Protein 4LJS (pdb70)

Sequence (305 aa):
VEDHQSTPVHIKLQPPVTIESFVRRGEPFESTYTAVPERVVAWQNSIETIIALGEGDRIVAGGIPDRKYVRPEYREAYDKIPYKDLKYANLESVLKPDLLVGWKSTFTNKLQTPTFWQARLANVYIAESSLGAQSALTDEYKYIRDLGRIFNRNEAERLIQEQQSVAYTVAQTAHEKPPKALFIEVQGKHFRLYGHKTLAGNIGASLHADVIDTETPSISEDVVEQNPDVIFLIVSDGEYSQADVINYVLTQSGLQGVNALRNKRVHFLPLLAVYSPGIRLLDSIDIVSHGLYPNLYPEGVPDLI

Solvent-accessible surface area: 15118 Å² total

Secondary structure (DSSP, 8-state):
---TT--PPP-EEEEEEEEEEEEETTEEEEEEEEE--SSEE--HHHHHHHHHTT-GGGEEE---S-GGGS-GGGHHHHHH-SB--GGG-SHHHH---SEEEE-GGGSS-----HHHHHTTT-EEEE-GGGS-TTSPP---HHHHHHHHHHTT---HHHHHH--HHHHHHHHHTTTSPPPEEEEEEEETTEEEE--TTSHHHHHHHHTT-EE---SSSB---HHHHH--SEEEEEE-SGGGGGTTT--TTTS-SGGGGSHHHHTT-EEEEEGGGTSS-GGGHHHHHHHHHHHH-TTT-TT-PPP--

Nearest PDB structures (foldseek):
  4ljs-assembly1_A  TM=1.003E+00  e=1.252E-60  Veillonella parvula DSM 2008
  4n01-assembly2_B  TM=7.905E-01  e=2.303E-16  Veillonella parvula DSM 2008
  4m7o-assembly1_A  TM=7.628E-01  e=6.358E-14  Staphylococcus epidermidis ATCC 12228
  5joq-assembly1_A  TM=7.176E-01  e=3.672E-12  Listeria monocytogenes EGD-e
  6mfl-assembly2_B  TM=7.367E-01  e=7.472E-11  Acinetobacter baumannii

CATH classification: 3.40.50.1980 (+1 more: 3.40.50.1980)

B-factor: mean 49.77, std 18.28, range [21.22, 207.71]

Structure (mmCIF, N/CA/C/O backbone):
data_4LJS
#
_entry.id   4LJS
#
_cell.length_a   82.994
_cell.length_b   82.994
_cell.length_c   110.419
_cell.angle_alpha   90.00
_cell.angle_beta   90.00
_cell.angle_gamma   120.00
#
_symmetry.space_group_name_H-M   'P 62'
#
loop_
_entity.id
_entity.type
_entity.pdbx_description
1 polymer 'Periplasmic binding protein'
2 non-polymer GLYCEROL
3 non-polymer 'PHOSPHATE ION'
4 water water
#
loop_
_atom_site.group_PDB
_atom_site.id
_atom_site.type_symbol
_atom_site.label_atom_id
_atom_site.label_alt_id
_atom_site.label_comp_id
_atom_site.label_asym_id
_atom_site.label_entity_id
_atom_site.label_seq_id
_atom_site.pdbx_PDB_ins_code
_atom_site.Cartn_x
_atom_site.Cartn_y
_atom_site.Cartn_z
_atom_site.occupancy
_atom_site.B_iso_or_equiv
_atom_site.auth_seq_id
_atom_site.auth_comp_id
_atom_site.auth_asym_id
_atom_site.auth_atom_id
_atom_site.pdbx_PDB_model_num
ATOM 1 N N . VAL A 1 8 ? 28.981 24.909 40.233 1.00 59.37 24 VAL A N 1
ATOM 2 C CA . VAL A 1 8 ? 28.600 24.529 38.870 1.00 60.78 24 VAL A CA 1
ATOM 3 C C . VAL A 1 8 ? 29.678 23.701 38.151 1.00 64.13 24 VAL A C 1
ATOM 4 O O . VAL A 1 8 ? 29.395 22.611 37.644 1.00 62.55 24 VAL A O 1
ATOM 8 N N . GLU A 1 9 ? 30.906 24.219 38.093 1.00 65.46 25 GLU A N 1
ATOM 9 C CA . GLU A 1 9 ? 32.016 23.476 37.489 1.00 59.82 25 GLU A CA 1
ATOM 10 C C . GLU A 1 9 ? 32.654 22.574 38.524 1.00 62.51 25 GLU A C 1
ATOM 11 O O . GLU A 1 9 ? 32.548 22.826 39.721 1.00 57.23 25 GLU A O 1
ATOM 17 N N . ASP A 1 10 ? 33.339 21.537 38.054 1.00 67.76 26 ASP A N 1
ATOM 18 C CA . ASP A 1 10 ? 34.246 20.779 38.904 1.00 69.24 26 ASP A CA 1
ATOM 19 C C . ASP A 1 10 ? 35.628 21.427 38.823 1.00 67.55 26 ASP A C 1
ATOM 20 O O . ASP A 1 10 ? 36.347 21.257 37.832 1.00 66.04 26 ASP A O 1
ATOM 25 N N . HIS A 1 11 ? 35.985 22.176 39.864 1.00 60.38 27 HIS A N 1
ATOM 26 C CA . HIS A 1 11 ? 37.230 22.945 39.885 1.00 65.71 27 HIS A CA 1
ATOM 27 C C . HIS A 1 11 ? 38.446 22.112 40.295 1.00 67.02 27 HIS A C 1
ATOM 28 O O . HIS A 1 11 ? 39.575 22.607 40.296 1.00 63.82 27 HIS A O 1
ATOM 35 N N . GLN A 1 12 ? 38.219 20.848 40.634 1.00 67.90 28 GLN A N 1
ATOM 36 C CA . GLN A 1 12 ? 39.305 19.985 41.092 1.00 70.41 28 GLN A CA 1
ATOM 37 C C . GLN A 1 12 ? 39.901 19.136 39.963 1.00 71.08 28 GLN A C 1
ATOM 38 O O . GLN A 1 12 ? 40.807 18.338 40.192 1.00 82.96 28 GLN A O 1
ATOM 44 N N . SER A 1 13 ? 39.391 19.320 38.749 1.00 69.73 29 SER A N 1
ATOM 45 C CA . SER A 1 13 ? 39.956 18.668 37.568 1.00 72.18 29 SER A CA 1
ATOM 46 C C . SER A 1 13 ? 40.058 19.636 36.383 1.00 64.40 29 SER A C 1
ATOM 47 O O . SER A 1 13 ? 39.063 20.222 35.952 1.00 58.30 29 SER A O 1
ATOM 50 N N . THR A 1 14 ? 41.273 19.786 35.863 1.00 64.08 30 THR A N 1
ATOM 51 C CA . THR A 1 14 ? 41.583 20.768 34.830 1.00 64.68 30 THR A CA 1
ATOM 52 C C . THR A 1 14 ? 42.291 20.076 33.671 1.00 64.43 30 THR A C 1
ATOM 53 O O . THR A 1 14 ? 43.151 19.226 33.901 1.00 67.76 30 THR A O 1
ATOM 57 N N . PRO A 1 15 ? 41.925 20.427 32.422 1.00 63.03 31 PRO A N 1
ATOM 58 C CA . PRO A 1 15 ? 42.540 19.825 31.229 1.00 58.53 31 PRO A CA 1
ATOM 59 C C . PRO A 1 15 ? 44.064 19.917 31.216 1.00 61.74 31 PRO A C 1
ATOM 60 O O . PRO A 1 15 ? 44.632 20.926 31.638 1.00 65.95 31 PRO A O 1
ATOM 64 N N . VAL A 1 16 ? 44.708 18.855 30.741 1.00 61.56 32 VAL A N 1
ATOM 65 C CA . VAL A 1 16 ? 46.154 18.828 30.562 1.00 55.07 32 VAL A CA 1
ATOM 66 C C . VAL A 1 16 ? 46.584 19.904 29.566 1.00 55.57 32 VAL A C 1
ATOM 67 O O . VAL A 1 16 ? 45.907 20.141 28.560 1.00 53.90 32 VAL A O 1
ATOM 71 N N . HIS A 1 17 ? 47.692 20.576 29.859 1.00 55.88 33 HIS A N 1
ATOM 72 C CA . HIS A 1 17 ? 48.238 21.566 28.939 1.00 54.79 33 HIS A CA 1
ATOM 73 C C . HIS A 1 17 ? 48.869 20.861 27.737 1.00 57.60 33 HIS A C 1
ATOM 74 O O . HIS A 1 17 ? 49.766 20.036 27.891 1.00 55.53 33 HIS A O 1
ATOM 81 N N . ILE A 1 18 ? 48.387 21.172 26.540 1.00 56.14 34 ILE A N 1
ATOM 82 C CA . ILE A 1 18 ? 48.960 20.596 25.330 1.00 54.19 34 ILE A CA 1
ATOM 83 C C . ILE A 1 18 ? 49.401 21.704 24.387 1.00 53.68 34 ILE A C 1
ATOM 84 O O . ILE A 1 18 ? 48.581 22.475 23.883 1.00 52.40 34 ILE A O 1
ATOM 89 N N . LYS A 1 19 ? 50.707 21.770 24.163 1.00 57.18 35 LYS A N 1
ATOM 90 C CA . LYS A 1 19 ? 51.320 22.807 23.348 1.00 57.81 35 LYS A CA 1
ATOM 91 C C . LYS A 1 19 ? 51.235 22.441 21.869 1.00 59.99 35 LYS A C 1
ATOM 92 O O . LYS A 1 19 ? 51.486 21.298 21.488 1.00 65.38 35 LYS A O 1
ATOM 96 N N . LEU A 1 20 ? 50.873 23.411 21.039 1.00 56.12 36 LEU A N 1
ATOM 97 C CA . LEU A 1 20 ? 50.836 23.202 19.599 1.00 57.15 36 LEU A CA 1
ATOM 98 C C . LEU A 1 20 ? 52.126 23.713 18.967 1.00 64.81 36 LEU A C 1
ATOM 99 O O . LEU A 1 20 ? 52.300 24.916 18.766 1.00 66.60 36 LEU A O 1
ATOM 104 N N . GLN A 1 21 ? 53.037 22.794 18.671 1.00 70.38 37 GLN A N 1
ATOM 105 C CA . GLN A 1 21 ? 54.277 23.140 17.985 1.00 79.60 37 GLN A CA 1
ATOM 106 C C . GLN A 1 21 ? 54.381 22.332 16.700 1.00 80.68 37 GLN A C 1
ATOM 107 O O . GLN A 1 21 ? 54.472 21.102 16.745 1.00 81.90 37 GLN A O 1
ATOM 113 N N . PRO A 1 22 ? 54.368 23.015 15.544 1.00 78.00 38 PRO A N 1
ATOM 114 C CA . PRO A 1 22 ? 54.336 24.473 15.370 1.00 73.39 38 PRO A CA 1
ATOM 115 C C . PRO A 1 22 ? 52.941 25.054 15.613 1.00 68.32 38 PRO A C 1
ATOM 116 O O . PRO A 1 22 ? 51.965 24.296 15.630 1.00 60.44 38 PRO A O 1
ATOM 120 N N . PRO A 1 23 ? 52.849 26.383 15.803 1.00 64.08 39 PRO A N 1
ATOM 121 C CA . PRO A 1 23 ? 51.552 27.028 16.030 1.00 61.39 39 PRO A CA 1
ATOM 122 C C . PRO A 1 23 ? 50.567 26.751 14.897 1.00 62.11 39 PRO A C 1
ATOM 123 O O . PRO A 1 23 ? 50.965 26.586 13.743 1.00 66.79 39 PRO A O 1
ATOM 127 N N . VAL A 1 24 ? 49.287 26.694 15.240 1.00 53.30 40 VAL A N 1
ATOM 128 C CA . VAL A 1 24 ? 48.238 26.449 14.264 1.00 52.10 40 VAL A CA 1
ATOM 129 C C . VAL A 1 24 ? 47.562 27.752 13.863 1.00 50.46 40 VAL A C 1
ATOM 130 O O . VAL A 1 24 ? 47.045 28.485 14.704 1.00 52.45 40 VAL A O 1
ATOM 134 N N . THR A 1 25 ? 47.582 28.037 12.569 1.00 47.85 41 THR A N 1
ATOM 135 C CA . THR A 1 25 ? 46.918 29.212 12.031 1.00 49.42 41 THR A CA 1
ATOM 136 C C . THR A 1 25 ? 45.624 28.795 11.333 1.00 43.69 41 THR A C 1
ATOM 137 O O . THR A 1 25 ? 45.630 27.945 10.451 1.00 47.62 41 THR A O 1
ATOM 141 N N . ILE A 1 26 ? 44.515 29.388 11.750 1.00 43.33 42 ILE A N 1
ATOM 142 C CA . ILE A 1 26 ? 43.207 29.034 11.222 1.00 41.36 42 ILE A CA 1
ATOM 143 C C . ILE A 1 26 ? 42.553 30.244 10.566 1.00 44.65 42 ILE A C 1
ATOM 144 O O . ILE A 1 26 ? 42.623 31.357 11.093 1.00 48.78 42 ILE A O 1
ATOM 149 N N . GLU A 1 27 ? 41.927 30.024 9.413 1.00 40.34 43 GLU A N 1
ATOM 150 C CA . GLU A 1 27 ? 41.108 31.048 8.780 1.00 45.72 43 GLU A CA 1
ATOM 151 C C . GLU A 1 27 ? 39.610 30.820 9.018 1.00 47.72 43 GLU A C 1
ATOM 152 O O . GLU A 1 27 ? 39.079 29.734 8.772 1.00 51.46 43 GLU A O 1
ATOM 158 N N . SER A 1 28 ? 38.935 31.862 9.490 1.00 42.70 44 SER A N 1
ATOM 159 C CA . SER A 1 28 ? 37.490 31.836 9.676 1.00 35.61 44 SER A CA 1
ATOM 160 C C . SER A 1 28 ? 36.937 33.125 9.079 1.00 38.59 44 SER A C 1
ATOM 161 O O . SER A 1 28 ? 37.691 33.905 8.489 1.00 44.27 44 SER A O 1
ATOM 164 N N . PHE A 1 29 ? 35.633 33.349 9.211 1.00 35.29 45 PHE A N 1
ATOM 165 C CA . PHE A 1 29 ? 34.996 34.518 8.598 1.00 40.53 45 PHE A CA 1
ATOM 166 C C . PHE A 1 29 ? 33.980 35.151 9.540 1.00 44.51 45 PHE A C 1
ATOM 167 O O . PHE A 1 29 ? 33.242 34.451 10.226 1.00 38.54 45 PHE A O 1
ATOM 175 N N . VAL A 1 30 ? 33.924 36.476 9.557 1.00 46.20 46 VAL A N 1
ATOM 176 C CA . VAL A 1 30 ? 32.881 37.157 10.303 1.00 43.82 46 VAL A CA 1
ATOM 177 C C . VAL A 1 30 ? 31.675 37.362 9.392 1.00 44.40 46 VAL A C 1
ATOM 178 O O . VAL A 1 30 ? 30.533 37.381 9.843 1.00 41.09 46 VAL A O 1
ATOM 182 N N . ARG A 1 31 ? 31.945 37.497 8.099 1.00 47.16 47 ARG A N 1
ATOM 183 C CA . ARG A 1 31 ? 30.905 37.554 7.083 1.00 54.38 47 ARG A CA 1
ATOM 184 C C . ARG A 1 31 ? 31.402 36.870 5.818 1.00 55.96 47 ARG A C 1
ATOM 185 O O . ARG A 1 31 ? 32.595 36.595 5.673 1.00 44.11 47 ARG A O 1
ATOM 193 N N . ARG A 1 32 ? 30.482 36.594 4.905 1.00 50.26 48 ARG A N 1
ATOM 194 C CA . ARG A 1 32 ? 30.843 36.030 3.617 1.00 55.64 48 ARG A CA 1
ATOM 195 C C . ARG A 1 32 ? 31.848 36.960 2.945 1.00 53.74 48 ARG A C 1
ATOM 196 O O . ARG A 1 32 ? 31.574 38.143 2.742 1.00 56.85 48 ARG A O 1
ATOM 204 N N . GLY A 1 33 ? 33.030 36.431 2.649 1.00 51.47 49 GLY A N 1
ATOM 205 C CA . GLY A 1 33 ? 34.067 37.199 1.985 1.00 58.15 49 GLY A CA 1
ATOM 206 C C . GLY A 1 33 ? 34.884 38.079 2.913 1.00 62.84 49 GLY A C 1
ATOM 207 O O . GLY A 1 33 ? 35.700 38.878 2.453 1.00 64.49 49 GLY A O 1
ATOM 208 N N . GLU A 1 34 ? 34.668 37.938 4.218 1.00 61.34 50 GLU A N 1
ATOM 209 C CA . GLU A 1 34 ? 35.420 38.718 5.202 1.00 58.76 50 GLU A CA 1
ATOM 210 C C . GLU A 1 34 ? 36.163 37.821 6.195 1.00 55.21 50 GLU A C 1
ATOM 211 O O . GLU A 1 34 ? 35.647 37.508 7.268 1.00 55.67 50 GLU A O 1
ATOM 217 N N . PRO A 1 35 ? 37.388 37.403 5.831 1.00 53.40 51 PRO A N 1
ATOM 218 C CA . PRO A 1 35 ? 38.148 36.456 6.650 1.00 48.52 51 PRO A CA 1
ATOM 219 C C . PRO A 1 35 ? 38.926 37.126 7.774 1.00 51.30 51 PRO A C 1
ATOM 220 O O . PRO A 1 35 ? 39.294 38.298 7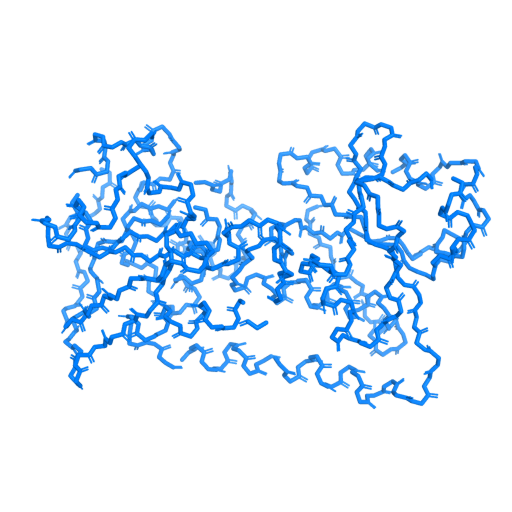.688 1.00 58.92 51 PRO A O 1
ATOM 224 N N . PHE A 1 36 ? 39.173 36.369 8.833 1.00 43.32 52 PHE A N 1
ATOM 225 C CA . PHE A 1 36 ? 40.112 36.798 9.854 1.00 49.62 52 PHE A CA 1
ATOM 226 C C . PHE A 1 36 ? 40.955 35.598 10.224 1.00 54.12 52 PHE A C 1
ATOM 227 O O . PHE A 1 36 ? 40.533 34.454 10.055 1.00 55.50 52 PHE A O 1
ATOM 235 N N . GLU A 1 37 ? 42.158 35.863 10.707 1.00 57.02 53 GLU A N 1
ATOM 236 C CA . GLU A 1 37 ? 43.101 34.805 10.987 1.00 52.84 53 GLU A CA 1
ATOM 237 C C . GLU A 1 37 ? 43.332 34.726 12.482 1.00 52.79 53 GLU A C 1
ATOM 238 O O . GLU A 1 37 ? 43.390 35.749 13.160 1.00 55.23 53 GLU A O 1
ATOM 244 N N . SER A 1 38 ? 43.457 33.503 12.985 1.00 52.61 54 SER A N 1
ATOM 245 C CA . SER A 1 38 ? 43.716 33.260 14.394 1.00 50.36 54 SER A CA 1
ATOM 246 C C . SER A 1 38 ? 44.849 32.263 14.540 1.00 52.26 54 SER A C 1
ATOM 247 O O . SER A 1 38 ? 44.920 31.279 13.800 1.00 56.33 54 SER A O 1
ATOM 250 N N . THR A 1 39 ? 45.736 32.523 15.493 1.00 52.72 55 THR A N 1
ATOM 251 C CA . THR A 1 39 ? 46.858 31.631 15.747 1.00 54.39 55 THR A CA 1
ATOM 252 C C . THR A 1 39 ? 46.745 30.986 17.122 1.00 49.23 55 THR A C 1
ATOM 253 O O . THR A 1 39 ? 46.526 31.663 18.123 1.00 50.19 55 THR A O 1
ATOM 257 N N . TYR A 1 40 ? 46.888 29.667 17.152 1.00 48.24 56 TYR A N 1
ATOM 258 C CA . TYR A 1 40 ? 46.777 28.898 18.382 1.00 44.39 56 TYR A CA 1
ATOM 259 C C . TYR A 1 40 ? 48.127 28.293 18.754 1.00 51.38 56 TYR A C 1
ATOM 260 O O . TYR A 1 40 ? 48.692 27.521 17.980 1.00 55.51 56 TYR A O 1
ATOM 269 N N . THR A 1 41 ? 48.645 28.643 19.931 1.00 51.91 57 THR A N 1
ATOM 270 C CA . THR A 1 41 ? 49.918 28.091 20.396 1.00 58.07 57 THR A CA 1
ATOM 271 C C . THR A 1 41 ? 49.727 26.936 21.385 1.00 58.59 57 THR A C 1
ATOM 272 O O . THR A 1 41 ? 50.689 26.278 21.780 1.00 58.50 57 THR A O 1
ATOM 276 N N . ALA A 1 42 ? 48.481 26.700 21.782 1.00 57.20 58 ALA A N 1
ATOM 277 C CA . ALA A 1 42 ? 48.157 25.614 22.697 1.00 50.69 58 ALA A CA 1
ATOM 278 C C . ALA A 1 42 ? 46.698 25.215 22.515 1.00 45.08 58 ALA A C 1
ATOM 279 O O . ALA A 1 42 ? 45.873 26.020 22.078 1.00 48.32 58 ALA A O 1
ATOM 281 N N . VAL A 1 43 ? 46.381 23.967 22.839 1.00 45.48 59 VAL A N 1
ATOM 282 C CA . VAL A 1 43 ? 45.002 23.492 22.790 1.00 38.66 59 VAL A CA 1
ATOM 283 C C . VAL A 1 43 ? 44.184 24.279 23.815 1.00 38.81 59 VAL A C 1
ATOM 284 O O . VAL A 1 43 ? 44.580 24.382 24.969 1.00 36.51 59 VAL A O 1
ATOM 288 N N . PRO A 1 44 ? 43.057 24.861 23.387 1.00 40.58 60 PRO A N 1
ATOM 289 C CA . PRO A 1 44 ? 42.196 25.623 24.303 1.00 41.81 60 PRO A CA 1
ATOM 290 C C . PRO A 1 44 ? 41.834 24.796 25.532 1.00 42.61 60 PRO A C 1
ATOM 291 O O . PRO A 1 44 ? 41.665 23.581 25.424 1.00 40.99 60 PRO A O 1
ATOM 295 N N . GLU A 1 45 ? 41.726 25.439 26.688 1.00 38.05 61 GLU A N 1
ATOM 296 C CA . GLU A 1 45 ? 41.394 24.717 27.908 1.00 41.69 61 GLU A CA 1
ATOM 297 C C . GLU A 1 45 ? 39.976 24.994 28.383 1.00 40.54 61 GLU A C 1
ATOM 298 O O . GLU A 1 45 ? 39.404 24.211 29.134 1.00 46.80 61 GLU A O 1
ATOM 304 N N . ARG A 1 46 ? 39.412 26.108 27.936 1.00 36.08 62 ARG A N 1
ATOM 305 C CA . ARG A 1 46 ? 38.115 26.561 28.420 1.00 31.50 62 ARG A CA 1
ATOM 306 C C . ARG A 1 46 ? 37.276 27.066 27.255 1.00 34.32 62 ARG A C 1
ATOM 307 O O . ARG A 1 46 ? 37.375 28.228 26.857 1.00 35.66 62 ARG A O 1
ATOM 315 N N . VAL A 1 47 ? 36.447 26.186 26.715 1.00 31.15 63 VAL A N 1
ATOM 316 C CA . VAL A 1 47 ? 35.712 26.484 25.495 1.00 35.40 63 VAL A CA 1
ATOM 317 C C . VAL A 1 47 ? 34.255 26.828 25.794 1.00 36.99 63 VAL A C 1
ATOM 318 O O . VAL A 1 47 ? 33.589 26.149 26.577 1.00 33.08 63 VAL A O 1
ATOM 322 N N . VAL A 1 48 ? 33.783 27.914 25.196 1.00 31.84 64 VAL A N 1
ATOM 323 C CA . VAL A 1 48 ? 32.364 28.222 25.171 1.00 27.50 64 VAL A CA 1
ATOM 324 C C . VAL A 1 48 ? 31.875 27.848 23.777 1.00 33.98 64 VAL A C 1
ATOM 325 O O . VAL A 1 48 ? 32.384 28.345 22.764 1.00 35.71 64 VAL A O 1
ATOM 329 N N . ALA A 1 49 ? 30.925 26.923 23.729 1.00 34.04 65 ALA A N 1
ATOM 330 C CA . ALA A 1 49 ? 30.477 26.355 22.463 1.00 29.64 65 ALA A CA 1
ATOM 331 C C . ALA A 1 49 ? 28.986 26.612 22.274 1.00 35.19 65 ALA A C 1
ATOM 332 O O . ALA A 1 49 ? 28.156 26.178 23.085 1.00 30.45 65 ALA A O 1
ATOM 342 N N . TRP A 1 51 ? 25.544 26.198 20.080 1.00 37.74 67 TRP A N 1
ATOM 343 C CA . TRP A 1 51 ? 24.789 25.380 19.125 1.00 37.25 67 TRP A CA 1
ATOM 344 C C . TRP A 1 51 ? 25.374 23.989 18.890 1.00 36.07 67 TRP A C 1
ATOM 345 O O . TRP A 1 51 ? 26.567 23.754 19.113 1.00 32.97 67 TRP A O 1
ATOM 356 N N . GLN A 1 52 ? 24.499 23.086 18.444 1.00 30.43 68 GLN A N 1
ATOM 357 C CA . GLN A 1 52 ? 24.776 21.652 18.338 1.00 32.38 68 GLN A CA 1
ATOM 358 C C . GLN A 1 52 ? 26.082 21.268 17.635 1.00 32.69 68 GLN A C 1
ATOM 359 O O . GLN A 1 52 ? 26.846 20.454 18.160 1.00 33.41 68 GLN A O 1
ATOM 365 N N . ASN A 1 53 ? 26.333 21.829 16.454 1.00 26.46 69 ASN A N 1
ATOM 366 C CA . ASN A 1 53 ? 27.572 21.519 15.727 1.00 27.91 69 ASN A CA 1
ATOM 367 C C . ASN A 1 53 ? 28.830 21.831 16.522 1.00 29.77 69 ASN A C 1
ATOM 368 O O . ASN A 1 53 ? 29.777 21.054 16.497 1.00 31.73 69 ASN A O 1
ATOM 373 N N . SER A 1 54 ? 28.836 22.956 17.236 1.00 26.95 70 SER A N 1
ATOM 374 C CA . SER A 1 54 ? 29.989 23.321 18.056 1.00 31.14 70 SER A CA 1
ATOM 375 C C . SER A 1 54 ? 30.199 22.280 19.154 1.00 37.40 70 SER A C 1
ATOM 376 O O . SER A 1 54 ? 31.305 21.780 19.351 1.00 36.30 70 SER A O 1
ATOM 379 N N . ILE A 1 55 ? 29.112 21.940 19.840 1.00 29.52 71 ILE A N 1
ATOM 380 C CA . ILE A 1 55 ? 29.165 21.056 21.000 1.00 28.86 71 ILE A CA 1
ATOM 381 C C . ILE A 1 55 ? 29.533 19.629 20.637 1.00 32.87 71 ILE A C 1
ATOM 382 O O . ILE A 1 55 ? 30.521 19.094 21.148 1.00 32.06 71 ILE A O 1
ATOM 387 N N . GLU A 1 56 ? 28.750 19.017 19.748 1.00 27.96 72 GLU A N 1
ATOM 388 C CA . GLU A 1 56 ? 28.957 17.615 19.393 1.00 28.07 72 GLU A CA 1
ATOM 389 C C . GLU A 1 56 ? 30.237 17.340 18.603 1.00 33.86 72 GLU A C 1
ATOM 390 O O . GLU A 1 56 ? 30.805 16.250 18.713 1.00 33.09 72 GLU A O 1
ATOM 396 N N . THR A 1 57 ? 30.686 18.302 17.796 1.00 28.05 73 THR A N 1
ATOM 397 C CA . THR A 1 57 ? 31.916 18.100 17.024 1.00 27.55 73 THR A CA 1
ATOM 398 C C . THR A 1 57 ? 33.130 18.026 17.951 1.00 32.97 73 THR A C 1
ATOM 399 O O . THR A 1 57 ? 33.989 17.159 17.795 1.00 36.30 73 THR A O 1
ATOM 403 N N . ILE A 1 58 ? 33.192 18.928 18.927 1.00 30.91 74 ILE A N 1
ATOM 404 C CA . ILE A 1 58 ? 34.287 18.911 19.876 1.00 30.14 74 ILE A CA 1
ATOM 405 C C . ILE A 1 58 ? 34.233 17.637 20.720 1.00 36.08 74 ILE A C 1
ATOM 406 O O . ILE A 1 58 ? 35.262 17.018 20.996 1.00 37.49 74 ILE A O 1
ATOM 411 N N . ILE A 1 59 ? 33.027 17.223 21.095 1.00 34.42 75 ILE A N 1
ATOM 412 C CA . ILE A 1 59 ? 32.870 15.954 21.789 1.00 34.20 75 ILE A CA 1
ATOM 413 C C . ILE A 1 59 ? 33.356 14.782 20.928 1.00 35.05 75 ILE A C 1
ATOM 414 O O . ILE A 1 59 ? 34.079 13.903 21.411 1.00 34.16 75 ILE A O 1
ATOM 419 N N . ALA A 1 60 ? 32.991 14.791 19.648 1.00 31.71 76 ALA A N 1
ATOM 420 C CA . ALA A 1 60 ? 33.356 13.704 18.739 1.00 37.27 76 ALA A CA 1
ATOM 421 C C . ALA A 1 60 ? 34.866 13.597 18.550 1.00 36.72 76 ALA A C 1
ATOM 422 O O . ALA A 1 60 ? 35.380 12.533 18.226 1.00 39.88 76 ALA A O 1
ATOM 424 N N . LEU A 1 61 ? 35.565 14.710 18.735 1.00 36.87 77 LEU A N 1
ATOM 425 C CA . LEU A 1 61 ? 37.018 14.737 18.575 1.00 42.07 77 LEU A CA 1
ATOM 426 C C . LEU A 1 61 ? 37.726 14.256 19.843 1.00 43.79 77 LEU A C 1
ATOM 427 O O . LEU A 1 61 ? 38.934 14.054 19.844 1.00 46.30 77 LEU A O 1
ATOM 432 N N . GLY A 1 62 ? 36.963 14.093 20.922 1.00 37.65 78 GLY A N 1
ATOM 433 C CA . GLY A 1 62 ? 37.487 13.541 22.159 1.00 44.39 78 GLY A CA 1
ATOM 434 C C . GLY A 1 62 ? 37.782 14.586 23.216 1.00 45.63 78 GLY A C 1
ATOM 435 O O . GLY A 1 62 ? 38.350 14.276 24.257 1.00 42.26 78 GLY A O 1
ATOM 436 N N . GLU A 1 63 ? 37.387 15.827 22.960 1.00 40.45 79 GLU A N 1
ATOM 437 C CA . GLU A 1 63 ? 37.785 16.919 23.834 1.00 37.76 79 GLU A CA 1
ATOM 438 C C . GLU A 1 63 ? 36.628 17.574 24.584 1.00 35.11 79 GLU A C 1
ATOM 439 O O . GLU A 1 63 ? 36.688 18.755 24.927 1.00 37.52 79 GLU A O 1
ATOM 445 N N . GLY A 1 64 ? 35.592 16.785 24.856 1.00 43.00 80 GLY A N 1
ATOM 446 C CA . GLY A 1 64 ? 34.429 17.240 25.601 1.00 34.40 80 GLY A CA 1
ATOM 447 C C . GLY A 1 64 ? 34.756 17.848 26.954 1.00 36.45 80 GLY A C 1
ATOM 448 O O . GLY A 1 64 ? 34.084 18.775 27.397 1.00 37.05 80 GLY A O 1
ATOM 449 N N . ASP A 1 65 ? 35.790 17.330 27.609 1.00 35.86 81 ASP A N 1
ATOM 450 C CA . ASP A 1 65 ? 36.193 17.836 28.920 1.00 42.46 81 ASP A CA 1
ATOM 451 C C . ASP A 1 65 ? 36.624 19.291 28.881 1.00 40.01 81 ASP A C 1
ATOM 4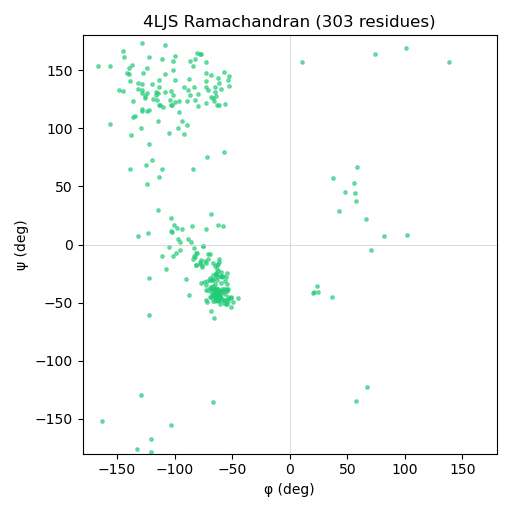52 O O . ASP A 1 65 ? 36.605 19.961 29.901 1.00 40.66 81 ASP A O 1
ATOM 457 N N . ARG A 1 66 ? 37.024 19.777 27.709 1.00 35.19 82 ARG A N 1
ATOM 458 C CA . ARG A 1 66 ? 37.511 21.150 27.599 1.00 38.61 82 ARG A CA 1
ATOM 459 C C . ARG A 1 66 ? 36.374 22.167 27.472 1.00 38.59 82 ARG A C 1
ATOM 460 O O . ARG A 1 66 ? 36.591 23.373 27.589 1.00 31.31 82 ARG A O 1
ATOM 468 N N . ILE A 1 67 ? 35.158 21.672 27.259 1.00 39.11 83 ILE A N 1
ATOM 469 C CA . ILE A 1 67 ? 33.995 22.541 27.139 1.00 34.05 83 ILE A CA 1
ATOM 470 C C . ILE A 1 67 ? 33.480 23.012 28.506 1.00 34.52 83 ILE A C 1
ATOM 471 O O . ILE A 1 67 ? 33.078 22.203 29.346 1.00 40.20 83 ILE A O 1
ATOM 476 N N . VAL A 1 68 ? 33.487 24.323 28.720 1.00 34.00 84 VAL A N 1
ATOM 477 C CA . VAL A 1 68 ? 32.924 24.899 29.934 1.00 35.68 84 VAL A CA 1
ATOM 478 C C . VAL A 1 68 ? 31.435 25.159 29.748 1.00 36.60 84 VAL A C 1
ATOM 479 O O . VAL A 1 68 ? 30.623 24.853 30.626 1.00 36.95 84 VAL A O 1
ATOM 483 N N . ALA A 1 69 ? 31.078 25.709 28.591 1.00 33.83 85 ALA A N 1
ATOM 484 C CA . ALA A 1 69 ? 29.678 25.941 28.268 1.00 34.86 85 ALA A CA 1
ATOM 485 C C . ALA A 1 69 ? 29.326 25.365 26.900 1.00 29.96 85 ALA A C 1
ATOM 486 O O . ALA A 1 69 ? 30.035 25.588 25.911 1.00 34.80 85 ALA A O 1
ATOM 488 N N . GLY A 1 70 ? 28.240 24.601 26.860 1.00 27.56 86 GLY A N 1
ATOM 489 C CA . GLY A 1 70 ? 27.745 24.014 25.626 1.00 26.52 86 GLY A CA 1
ATOM 490 C C . GLY A 1 70 ? 26.266 24.305 25.582 1.00 35.90 86 GLY A C 1
ATOM 491 O O . GLY A 1 70 ? 25.452 23.544 26.117 1.00 32.27 86 GLY A O 1
ATOM 500 N N . GLY A 1 72 ? 22.487 25.570 23.854 1.00 37.96 88 GLY A N 1
ATOM 501 C CA . GLY A 1 72 ? 21.653 25.585 22.664 1.00 34.30 88 GLY A CA 1
ATOM 502 C C . GLY A 1 72 ? 21.039 24.263 22.230 1.00 38.87 88 GLY A C 1
ATOM 503 O O . GLY A 1 72 ? 20.262 24.231 21.279 1.00 43.03 88 GLY A O 1
ATOM 504 N N . ILE A 1 73 ? 21.380 23.170 22.905 1.00 38.71 89 ILE A N 1
ATOM 505 C CA . ILE A 1 73 ? 20.674 21.912 22.676 1.00 32.05 89 ILE A CA 1
ATOM 506 C C . ILE A 1 73 ? 19.570 21.745 23.727 1.00 35.97 89 ILE A C 1
ATOM 507 O O . ILE A 1 73 ? 19.836 21.761 24.924 1.00 40.39 89 ILE A O 1
ATOM 512 N N . PRO A 1 74 ? 18.319 21.580 23.277 1.00 39.35 90 PRO A N 1
ATOM 513 C CA . PRO A 1 74 ? 17.168 21.544 24.184 1.00 41.28 90 PRO A CA 1
ATOM 514 C C . PRO A 1 74 ? 17.170 20.371 25.157 1.00 42.59 90 PRO A C 1
ATOM 515 O O . PRO A 1 74 ? 16.558 20.481 26.211 1.00 46.95 90 PRO A O 1
ATOM 519 N N . ASP A 1 75 ? 17.824 19.272 24.806 1.00 52.21 91 ASP A N 1
ATOM 520 C CA . ASP A 1 75 ? 17.817 18.078 25.647 1.00 47.82 91 ASP A CA 1
ATOM 521 C C . ASP A 1 75 ? 18.896 17.084 25.214 1.00 52.08 91 ASP A C 1
ATOM 522 O O . ASP A 1 75 ? 19.280 17.050 24.051 1.00 38.72 91 ASP A O 1
ATOM 527 N N . ARG A 1 76 ? 19.364 16.267 26.152 1.00 39.04 92 ARG A N 1
ATOM 528 C CA . ARG A 1 76 ? 20.377 15.248 25.865 1.00 35.13 92 ARG A CA 1
ATOM 529 C C . ARG A 1 76 ? 19.949 14.227 24.803 1.00 34.26 92 ARG A C 1
ATOM 530 O O . ARG A 1 76 ? 20.795 13.665 24.109 1.00 44.14 92 ARG A O 1
ATOM 538 N N . LYS A 1 77 ? 18.647 13.990 24.669 1.00 36.48 93 LYS A N 1
ATOM 539 C CA . LYS A 1 77 ? 18.151 13.011 23.697 1.00 40.12 93 LYS A CA 1
ATOM 540 C C . LYS A 1 77 ? 18.441 13.414 22.250 1.00 41.10 93 LYS A C 1
ATOM 541 O O . LYS A 1 77 ? 18.381 12.583 21.352 1.00 40.44 93 LYS A O 1
ATOM 547 N N . TYR A 1 78 ? 18.735 14.690 22.030 1.00 39.63 94 TYR A N 1
ATOM 548 C CA . TYR A 1 78 ? 19.031 15.184 20.691 1.00 38.33 94 TYR A CA 1
ATOM 549 C C . TYR A 1 78 ? 20.488 14.947 20.346 1.00 35.15 94 TYR A C 1
ATOM 550 O O . TYR A 1 78 ? 20.883 15.106 19.206 1.00 28.85 94 TYR A O 1
ATOM 559 N N . VAL A 1 79 ? 21.287 14.596 21.348 1.00 36.71 95 VAL A N 1
ATOM 560 C CA . VAL A 1 79 ? 22.698 14.297 21.147 1.00 37.74 95 VAL A CA 1
ATOM 561 C C . VAL A 1 79 ? 22.832 12.817 20.786 1.00 42.22 95 VAL A C 1
ATOM 562 O O . VAL A 1 79 ? 22.080 11.989 21.310 1.00 41.78 95 VAL A O 1
ATOM 566 N N . ARG A 1 80 ? 23.757 12.487 19.881 1.00 40.46 96 ARG A N 1
ATOM 567 C CA . ARG A 1 80 ? 24.030 11.085 19.533 1.00 46.03 96 ARG A CA 1
ATOM 568 C C . ARG A 1 80 ? 24.306 10.284 20.798 1.00 41.00 96 ARG A C 1
ATOM 569 O O . ARG A 1 80 ? 25.033 10.756 21.672 1.00 37.22 96 ARG A O 1
ATOM 577 N N . PRO A 1 81 ? 23.723 9.076 20.898 1.00 39.11 97 PRO A N 1
ATOM 578 C CA . PRO A 1 81 ? 23.835 8.226 22.094 1.00 35.72 97 PRO A CA 1
ATOM 579 C C . PRO A 1 81 ? 25.265 8.137 22.640 1.00 39.36 97 PRO A C 1
ATOM 580 O O . PRO A 1 81 ? 25.461 8.307 23.843 1.00 46.59 97 PRO A O 1
ATOM 584 N N . GLU A 1 82 ? 26.244 7.919 21.764 1.00 39.93 98 GLU A N 1
ATOM 585 C CA . GLU A 1 82 ? 27.637 7.753 22.178 1.00 45.16 98 GLU A CA 1
ATOM 586 C C . GLU A 1 82 ? 28.295 9.031 22.682 1.00 47.12 98 GLU A C 1
ATOM 587 O O . GLU A 1 82 ? 29.377 8.979 23.259 1.00 51.92 98 GLU A O 1
ATOM 593 N N . TYR A 1 83 ? 27.650 10.173 22.456 1.00 43.20 99 TYR A N 1
ATOM 594 C CA . TYR A 1 83 ? 28.178 11.456 22.913 1.00 44.39 99 TYR A CA 1
ATOM 595 C C . TYR A 1 83 ? 27.423 11.998 24.130 1.00 43.01 99 TYR A C 1
ATOM 596 O O . TYR A 1 83 ? 27.773 13.052 24.665 1.00 41.98 99 TYR A O 1
ATOM 605 N N . ARG A 1 84 ? 26.395 11.280 24.572 1.00 45.60 100 ARG A N 1
ATOM 606 C CA . ARG A 1 84 ? 25.550 11.778 25.660 1.00 43.82 100 ARG A CA 1
ATOM 607 C C . ARG A 1 84 ? 26.250 11.920 26.999 1.00 37.66 100 ARG A C 1
ATOM 608 O O . ARG A 1 84 ? 26.031 12.909 27.705 1.00 43.59 100 ARG A O 1
ATOM 616 N N . GLU A 1 85 ? 27.070 10.934 27.357 1.00 39.99 101 GLU A N 1
ATOM 617 C CA . GLU A 1 85 ? 27.755 10.956 28.653 1.00 43.57 101 GLU A CA 1
ATOM 618 C C . GLU A 1 85 ? 28.643 12.192 28.789 1.00 46.93 101 GLU A C 1
ATOM 619 O O . GLU A 1 85 ? 28.616 12.875 29.809 1.00 45.98 101 GLU A O 1
ATOM 625 N N . ALA A 1 86 ? 29.420 12.475 27.748 1.00 45.86 102 ALA A N 1
ATOM 626 C CA . ALA A 1 86 ? 30.277 13.653 27.728 1.00 42.71 102 ALA A CA 1
ATOM 627 C C . ALA A 1 86 ? 29.430 14.921 27.773 1.00 40.32 102 ALA A C 1
ATOM 628 O O . ALA A 1 86 ? 29.760 15.870 28.482 1.00 42.41 102 ALA A O 1
ATOM 630 N N . TYR A 1 87 ? 28.343 14.929 27.006 1.00 29.60 103 TYR A N 1
ATOM 631 C CA . TYR A 1 87 ? 27.413 16.049 27.021 1.00 32.73 103 TYR A CA 1
ATOM 632 C C . TYR A 1 87 ? 26.938 16.372 28.431 1.00 38.66 103 TYR A C 1
ATOM 633 O O . TYR A 1 87 ? 26.938 17.540 28.837 1.00 34.58 103 TYR A O 1
ATOM 642 N N . ASP A 1 88 ? 26.544 15.333 29.170 1.00 35.00 104 ASP A N 1
ATOM 643 C CA . ASP A 1 88 ? 26.026 15.498 30.528 1.00 38.39 104 ASP A CA 1
ATOM 644 C C . ASP A 1 88 ? 27.019 16.183 31.466 1.00 40.33 104 ASP A C 1
ATOM 645 O O . ASP A 1 88 ? 26.615 16.841 32.420 1.00 40.77 104 ASP A O 1
ATOM 650 N N . LYS A 1 89 ? 28.313 16.029 31.205 1.00 41.39 105 LYS A N 1
ATOM 651 C CA . LYS A 1 89 ? 29.326 16.599 32.096 1.00 42.44 105 LYS A CA 1
ATOM 652 C C . LYS A 1 89 ? 29.536 18.105 31.916 1.00 36.09 105 LYS A C 1
ATOM 653 O O . LYS A 1 89 ? 30.141 18.754 32.763 1.00 37.23 105 LYS A O 1
ATOM 659 N N . ILE A 1 90 ? 29.068 18.652 30.801 1.00 36.50 106 ILE A N 1
ATOM 660 C CA . ILE A 1 90 ? 29.261 20.074 30.525 1.00 38.87 106 ILE A CA 1
ATOM 661 C C . ILE A 1 90 ? 28.587 20.913 31.605 1.00 41.93 106 ILE A C 1
ATOM 662 O O . ILE A 1 90 ? 27.382 20.795 31.824 1.00 39.65 106 ILE A O 1
ATOM 667 N N . PRO A 1 91 ? 29.381 21.736 32.312 1.00 45.47 107 PRO A N 1
ATOM 668 C CA . PRO A 1 91 ? 28.917 22.588 33.414 1.00 43.72 107 PRO A CA 1
ATOM 669 C C . PRO A 1 91 ? 27.762 23.541 33.048 1.00 41.97 107 PRO A C 1
ATOM 670 O O . PRO A 1 91 ? 26.766 23.568 33.764 1.00 44.87 107 PRO A O 1
ATOM 674 N N . TYR A 1 92 ? 27.888 24.308 31.969 1.00 36.59 108 TYR A N 1
ATOM 675 C CA . TYR A 1 92 ? 26.851 25.282 31.617 1.00 34.89 108 TYR A CA 1
ATOM 676 C C . TYR A 1 92 ? 26.155 24.903 30.319 1.00 33.24 108 TYR A C 1
ATOM 677 O O . TYR A 1 92 ? 26.795 24.835 29.271 1.00 36.49 108 TYR A O 1
ATOM 686 N N . LYS A 1 93 ? 24.845 24.685 30.383 1.00 32.75 109 LYS A N 1
ATOM 687 C CA . LYS A 1 93 ? 24.059 24.307 29.203 1.00 30.95 109 LYS A CA 1
ATOM 688 C C . LYS A 1 93 ? 22.911 25.274 28.902 1.00 32.53 109 LYS A C 1
ATOM 689 O O . LYS A 1 93 ? 22.487 25.397 27.758 1.00 36.24 109 LYS A O 1
ATOM 695 N N . ASP A 1 94 ? 22.379 25.916 29.935 1.00 33.26 110 ASP A N 1
ATOM 696 C CA . ASP A 1 94 ? 21.164 26.719 29.804 1.00 35.43 110 ASP A CA 1
ATOM 697 C C . ASP A 1 94 ? 21.396 28.018 29.023 1.00 39.87 110 ASP A C 1
ATOM 698 O O . ASP A 1 94 ? 22.357 28.752 29.294 1.00 37.97 110 ASP A O 1
ATOM 703 N N . LEU A 1 95 ? 20.500 28.303 28.073 1.00 32.29 111 LEU A N 1
ATOM 704 C CA . LEU A 1 95 ? 20.601 29.500 27.227 1.00 33.41 111 LEU A CA 1
ATOM 705 C C . LEU A 1 95 ? 20.537 30.816 27.996 1.00 36.89 111 LEU A C 1
ATOM 706 O O . LEU A 1 95 ? 20.875 31.866 27.452 1.00 37.48 111 LEU A O 1
ATOM 711 N N . LYS A 1 96 ? 20.096 30.773 29.250 1.00 28.55 112 LYS A N 1
ATOM 712 C CA . LYS A 1 96 ? 20.099 31.987 30.060 1.00 34.26 112 LYS A CA 1
ATOM 713 C C . LYS A 1 96 ? 21.530 32.412 30.395 1.00 33.05 112 LYS A C 1
ATOM 714 O O . LYS A 1 96 ? 21.742 33.503 30.912 1.00 35.28 112 LYS A O 1
ATOM 720 N N . TYR A 1 97 ? 22.506 31.564 30.070 1.00 31.13 113 TYR A N 1
ATOM 721 C CA . TYR A 1 97 ? 23.918 31.924 30.229 1.00 37.23 113 TYR A CA 1
ATOM 722 C C . TYR A 1 97 ? 24.526 32.472 28.941 1.00 35.24 113 TYR A C 1
ATOM 723 O O . TYR A 1 97 ? 25.678 32.910 28.935 1.00 34.87 113 TYR A O 1
ATOM 732 N N . ALA A 1 98 ? 23.753 32.450 27.858 1.00 29.49 114 ALA A N 1
ATOM 733 C CA . ALA A 1 98 ? 24.244 32.905 26.562 1.00 33.08 114 ALA A CA 1
ATOM 734 C C . ALA A 1 98 ? 24.111 34.414 26.457 1.00 28.05 114 ALA A C 1
ATOM 735 O O . ALA A 1 98 ? 23.342 34.932 25.653 1.00 30.72 114 ALA A O 1
ATOM 737 N N . ASN A 1 99 ? 24.854 35.116 27.301 1.00 29.78 115 ASN A N 1
ATOM 738 C CA . ASN A 1 99 ? 24.906 36.567 27.257 1.00 34.58 115 ASN A CA 1
ATOM 739 C C . ASN A 1 99 ? 26.324 36.965 27.610 1.00 35.11 115 ASN A C 1
ATOM 740 O O . ASN A 1 99 ? 27.076 36.165 28.180 1.00 31.23 115 ASN A O 1
ATOM 745 N N . LEU A 1 100 ? 26.691 38.195 27.272 1.00 31.80 116 LEU A N 1
ATOM 746 C CA . LEU A 1 100 ? 28.077 38.610 27.383 1.00 35.06 116 LEU A CA 1
ATOM 747 C C . LEU A 1 100 ? 28.578 38.557 28.830 1.00 35.74 116 LEU A C 1
ATOM 748 O O . LEU A 1 100 ? 29.706 38.128 29.093 1.00 34.14 116 LEU A O 1
ATOM 753 N N . GLU A 1 101 ? 27.732 38.969 29.765 1.00 29.78 117 GLU A N 1
ATOM 754 C CA . GLU A 1 101 ? 28.149 39.058 31.159 1.00 35.13 117 GLU A CA 1
ATOM 755 C C . GLU A 1 101 ? 28.488 37.677 31.742 1.00 34.02 117 GLU A C 1
ATOM 756 O O . GLU A 1 101 ? 29.509 37.518 32.409 1.00 38.84 117 GLU A O 1
ATOM 762 N N . SER A 1 102 ? 27.651 36.680 31.469 1.00 29.53 118 SER A N 1
ATOM 763 C CA . SER A 1 102 ? 27.913 35.307 31.933 1.00 36.03 118 SER A CA 1
ATOM 764 C C . SER A 1 102 ? 29.155 34.696 31.272 1.00 31.97 118 SER A C 1
ATOM 765 O O . SER A 1 102 ? 29.959 34.037 31.928 1.00 33.40 118 SER A O 1
ATOM 768 N N . VAL A 1 103 ? 29.299 34.901 29.967 1.00 32.27 119 VAL A N 1
ATOM 769 C CA . VAL A 1 103 ? 30.452 34.358 29.248 1.00 26.40 119 VAL A CA 1
ATOM 770 C C . VAL A 1 103 ? 31.781 35.007 29.672 1.00 29.51 119 VAL A C 1
ATOM 771 O O . VAL A 1 103 ? 32.804 34.327 29.748 1.00 32.94 119 VAL A O 1
ATOM 775 N N . LEU A 1 104 ? 31.760 36.305 29.976 1.00 28.49 120 LEU A N 1
ATOM 776 C CA . LEU A 1 104 ? 32.928 36.965 30.550 1.00 31.61 120 LEU A CA 1
ATOM 777 C C . LEU A 1 104 ? 33.370 36.274 31.850 1.00 34.32 120 LEU A C 1
ATOM 778 O O . LEU A 1 104 ? 34.555 36.021 32.049 1.00 40.56 120 LEU A O 1
ATOM 807 N N . LYS A 1 107 ? 35.400 33.113 31.466 1.00 41.40 123 LYS A N 1
ATOM 808 C CA . LYS A 1 107 ? 36.762 33.301 30.964 1.00 42.95 123 LYS A CA 1
ATOM 809 C C . LYS A 1 107 ? 37.168 32.236 29.950 1.00 34.47 123 LYS A C 1
ATOM 810 O O . LYS A 1 107 ? 38.070 31.434 30.208 1.00 40.26 123 LYS A O 1
ATOM 816 N N . PRO A 1 108 ? 36.498 32.217 28.794 1.00 43.94 124 PRO A N 1
ATOM 817 C CA . PRO A 1 108 ? 36.863 31.219 27.789 1.00 45.06 124 PRO A CA 1
ATOM 818 C C . PRO A 1 108 ? 38.197 31.580 27.143 1.00 46.65 124 PRO A C 1
ATOM 819 O O . PRO A 1 108 ? 38.598 32.748 27.168 1.00 40.90 124 PRO A O 1
ATOM 823 N N . ASP A 1 109 ? 38.880 30.592 26.578 1.00 36.16 125 ASP A N 1
ATOM 824 C CA . ASP A 1 109 ? 40.038 30.884 25.753 1.00 36.68 125 ASP A CA 1
ATOM 825 C C . ASP A 1 109 ? 39.729 30.561 24.284 1.00 40.34 125 ASP A C 1
ATOM 826 O O . ASP A 1 109 ? 40.489 30.904 23.386 1.00 41.79 125 ASP A O 1
ATOM 831 N N . LEU A 1 110 ? 38.593 29.913 24.053 1.00 39.70 126 LEU A N 1
ATOM 832 C CA . LEU A 1 110 ? 38.069 29.729 22.704 1.00 32.12 126 LEU A CA 1
ATOM 833 C C . LEU A 1 110 ? 36.552 29.787 22.741 1.00 30.60 126 LEU A C 1
ATOM 834 O O . LEU A 1 110 ? 35.916 29.151 23.592 1.00 28.55 126 LEU A O 1
ATOM 839 N N . LEU A 1 111 ? 35.976 30.570 21.836 1.00 30.30 127 LEU A N 1
ATOM 840 C CA . LEU A 1 111 ? 34.528 30.568 21.645 1.00 34.01 127 LEU A CA 1
ATOM 841 C C . LEU A 1 111 ? 34.225 30.060 20.241 1.00 33.11 127 LEU A C 1
ATOM 842 O O . LEU A 1 111 ? 34.806 30.536 19.261 1.00 34.05 127 LEU A O 1
ATOM 847 N N . VAL A 1 112 ? 33.335 29.077 20.153 1.00 32.42 128 VAL A N 1
ATOM 848 C CA . VAL A 1 112 ? 32.959 28.501 18.868 1.00 29.87 128 VAL A CA 1
ATOM 849 C C . VAL A 1 112 ? 31.470 28.724 18.634 1.00 35.43 128 VAL A C 1
ATOM 850 O O . VAL A 1 112 ? 30.633 28.361 19.465 1.00 35.03 128 VAL A O 1
ATOM 854 N N . GLY A 1 113 ? 31.130 29.339 17.512 1.00 32.92 129 GLY A N 1
ATOM 855 C CA . GLY A 1 113 ? 29.730 29.593 17.234 1.00 30.11 129 GLY A CA 1
ATOM 856 C C . GLY A 1 113 ? 29.421 29.919 15.790 1.00 31.15 129 GLY A C 1
ATOM 857 O O . GLY A 1 113 ? 30.116 29.485 14.868 1.00 33.19 129 GLY A O 1
ATOM 858 N N . TRP A 1 114 ? 28.360 30.695 15.610 1.00 30.14 130 TRP A N 1
ATOM 859 C CA . TRP A 1 114 ? 27.887 31.085 14.299 1.00 33.95 130 TRP A CA 1
ATOM 860 C C . TRP A 1 114 ? 28.174 32.562 14.051 1.00 36.52 130 TRP A C 1
ATOM 861 O O . TRP A 1 114 ? 28.596 33.287 14.961 1.00 31.53 130 TRP A O 1
ATOM 872 N N . LYS A 1 115 ? 27.944 33.000 12.816 1.00 34.32 131 LYS A N 1
ATOM 873 C CA . LYS A 1 115 ? 28.130 34.402 12.440 1.00 33.98 131 LYS A CA 1
ATOM 874 C C . LYS A 1 115 ? 27.407 35.352 13.399 1.00 38.81 131 LYS A C 1
ATOM 875 O O . LYS A 1 115 ? 27.976 36.351 13.839 1.00 41.76 131 LYS A O 1
ATOM 881 N N . SER A 1 116 ? 26.163 35.023 13.736 1.00 36.47 132 SER A N 1
ATOM 882 C CA . SER A 1 116 ? 25.346 35.871 14.605 1.00 41.17 132 SER A CA 1
ATOM 883 C C . SER A 1 116 ? 25.782 35.854 16.072 1.00 36.37 132 SER A C 1
ATOM 884 O O . SER A 1 116 ? 25.372 36.709 16.850 1.00 35.64 132 SER A O 1
ATOM 887 N N . THR A 1 117 ? 26.596 34.879 16.455 1.00 34.64 133 THR A N 1
ATOM 888 C CA . THR A 1 117 ? 27.013 34.764 17.851 1.00 33.61 133 THR A CA 1
ATOM 889 C C . THR A 1 117 ? 27.955 35.896 18.271 1.00 37.45 133 THR A C 1
ATOM 890 O O . THR A 1 117 ? 27.964 36.314 19.431 1.00 38.77 133 THR A O 1
ATOM 894 N N . PHE A 1 118 ? 28.742 36.395 17.324 1.00 35.25 134 PHE A N 1
ATOM 895 C CA . PHE A 1 118 ? 29.871 37.253 17.666 1.00 29.29 134 PHE A CA 1
ATOM 896 C C . PHE A 1 118 ? 29.739 38.694 17.183 1.00 35.01 134 PHE A C 1
ATOM 897 O O . PHE A 1 118 ? 30.566 39.202 16.431 1.00 37.31 134 PHE A O 1
ATOM 905 N N . THR A 1 119 ? 28.670 39.341 17.626 1.00 38.64 135 THR A N 1
ATOM 906 C CA . THR A 1 119 ? 28.474 40.761 17.408 1.00 41.49 135 THR A CA 1
ATOM 907 C C . THR A 1 119 ? 28.174 41.374 18.766 1.00 42.98 135 THR A C 1
ATOM 908 O O . THR A 1 119 ? 27.991 40.648 19.748 1.00 40.52 135 THR A O 1
ATOM 912 N N . ASN A 1 120 ? 28.088 42.701 18.822 1.00 41.26 136 ASN A N 1
ATOM 913 C CA . ASN A 1 120 ? 27.820 43.386 20.085 1.00 41.47 136 ASN A CA 1
ATOM 914 C C . ASN A 1 120 ? 26.388 43.181 20.576 1.00 43.87 136 ASN A C 1
ATOM 915 O O . ASN A 1 120 ? 26.038 43.576 21.683 1.00 51.08 136 ASN A O 1
ATOM 920 N N . LYS A 1 121 ? 25.560 42.570 19.736 1.00 46.87 137 LYS A N 1
ATOM 921 C CA . LYS A 1 121 ? 24.217 42.185 20.128 1.00 45.55 137 LYS A CA 1
ATOM 922 C C . LYS A 1 121 ? 24.255 40.873 20.925 1.00 50.58 137 LYS A C 1
ATOM 923 O O . LYS A 1 121 ? 23.270 40.484 21.554 1.00 56.95 137 LYS A O 1
ATOM 937 N N . LEU A 1 123 ? 27.676 37.808 21.862 1.00 38.17 139 LEU A N 1
ATOM 938 C CA . LEU A 1 123 ? 28.874 37.492 22.634 1.00 37.21 139 LEU A CA 1
ATOM 939 C C . LEU A 1 123 ? 30.123 38.269 22.211 1.00 34.75 139 LEU A C 1
ATOM 940 O O . LEU A 1 123 ? 31.234 37.911 22.608 1.00 39.23 139 LEU A O 1
ATOM 945 N N . GLN A 1 124 ? 29.960 39.305 21.409 1.00 31.45 140 GLN A N 1
ATOM 946 C CA . GLN A 1 124 ? 31.044 40.183 20.971 1.00 28.31 140 GLN A CA 1
ATOM 947 C C . GLN A 1 124 ? 31.991 39.626 19.946 1.00 30.30 140 GLN A C 1
ATOM 948 O O . GLN A 1 124 ? 32.051 38.463 19.757 1.00 33.67 140 GLN A O 1
ATOM 954 N N . THR A 1 125 ? 32.749 40.495 19.307 1.00 36.07 141 THR A N 1
ATOM 955 C CA . THR A 1 125 ? 33.567 40.161 18.134 1.00 43.25 141 THR A CA 1
ATOM 956 C C . THR A 1 125 ? 34.885 39.422 18.426 1.00 47.82 141 THR A C 1
ATOM 957 O O . THR A 1 125 ? 35.355 39.409 19.566 1.00 50.27 141 THR A O 1
ATOM 961 N N . PRO A 1 126 ? 35.490 38.809 17.386 1.00 43.24 142 PRO A N 1
ATOM 962 C CA . PRO A 1 126 ? 36.827 38.212 17.517 1.00 45.11 142 PRO A CA 1
ATOM 963 C C . PRO A 1 126 ? 37.857 39.207 18.037 1.00 49.78 142 PRO A C 1
ATOM 964 O O . PRO A 1 126 ? 38.719 38.840 18.836 1.00 51.42 142 PRO A O 1
ATOM 968 N N . THR A 1 127 ? 37.767 40.447 17.572 1.00 43.84 143 THR A N 1
ATOM 969 C CA . THR A 1 127 ? 38.666 41.512 18.003 1.00 44.79 143 THR A CA 1
ATOM 970 C C . THR A 1 127 ? 38.550 41.775 19.508 1.00 45.12 143 THR A C 1
ATOM 971 O O . THR A 1 127 ? 39.550 42.000 20.191 1.00 42.64 143 THR A O 1
ATOM 975 N N . PHE A 1 128 ? 37.325 41.733 20.017 1.00 37.81 144 PHE A N 1
ATOM 976 C CA . PHE A 1 128 ? 37.077 41.920 21.437 1.00 38.86 144 PHE A CA 1
ATOM 977 C C . PHE A 1 128 ? 37.759 40.820 22.244 1.00 38.12 144 PHE A C 1
ATOM 978 O O . PHE A 1 128 ? 38.455 41.093 23.221 1.00 41.50 144 PHE A O 1
ATOM 986 N N . TRP A 1 129 ? 37.556 39.578 21.824 1.00 41.25 145 TRP A N 1
ATOM 987 C CA . TRP A 1 129 ? 38.086 38.427 22.543 1.00 39.73 145 TRP A CA 1
ATOM 988 C C . TRP A 1 129 ? 39.594 38.281 22.403 1.00 43.52 145 TRP A C 1
ATOM 989 O O . TRP A 1 129 ? 40.262 37.795 23.316 1.00 47.02 145 TRP A O 1
ATOM 1000 N N . GLN A 1 130 ? 40.130 38.706 21.264 1.00 41.14 146 GLN A N 1
ATOM 1001 C CA . GLN A 1 130 ? 41.566 38.627 21.047 1.00 48.68 146 GLN A CA 1
ATOM 1002 C C . GLN A 1 130 ? 42.299 39.570 21.999 1.00 52.54 146 GLN A C 1
ATOM 1003 O O . GLN A 1 130 ? 43.450 39.335 22.364 1.00 51.88 146 GLN A O 1
ATOM 1009 N N . ALA A 1 131 ? 41.614 40.625 22.423 1.00 46.56 147 ALA A N 1
ATOM 1010 C CA . ALA A 1 131 ? 42.194 41.549 23.384 1.00 51.81 147 ALA A CA 1
ATOM 1011 C C . ALA A 1 131 ? 42.156 40.933 24.783 1.00 52.39 147 ALA A C 1
ATOM 1012 O O . ALA A 1 131 ? 42.863 41.375 25.687 1.00 53.40 147 ALA A O 1
ATOM 1014 N N . ARG A 1 132 ? 41.319 39.912 24.951 1.00 45.12 148 ARG A N 1
ATOM 1015 C CA . ARG A 1 132 ? 41.224 39.195 26.216 1.00 39.92 148 ARG A CA 1
ATOM 1016 C C . ARG A 1 132 ? 41.998 37.881 26.144 1.00 44.69 148 ARG A C 1
ATOM 1017 O O . ARG A 1 132 ? 41.801 36.994 26.969 1.00 49.33 148 ARG A O 1
ATOM 1025 N N . LEU A 1 133 ? 42.881 37.776 25.152 1.00 43.50 149 LEU A N 1
ATOM 1026 C CA . LEU A 1 133 ? 43.678 36.568 24.911 1.00 47.38 149 LEU A CA 1
ATOM 1027 C C . LEU A 1 133 ? 42.856 35.293 24.684 1.00 47.95 149 LEU A C 1
ATOM 1028 O O . LEU A 1 133 ? 43.239 34.205 25.117 1.00 51.80 149 LEU A O 1
ATOM 1033 N N . ALA A 1 134 ? 41.730 35.439 23.997 1.00 38.22 150 ALA A N 1
ATOM 1034 C CA . ALA A 1 134 ? 40.928 34.295 23.597 1.00 40.84 150 ALA A CA 1
ATOM 1035 C C . ALA A 1 134 ? 40.783 34.297 22.086 1.00 46.89 150 ALA A C 1
ATOM 1036 O O . ALA A 1 134 ? 41.000 35.317 21.426 1.00 50.80 150 ALA A O 1
ATOM 1038 N N . ASN A 1 135 ? 40.421 33.144 21.544 1.00 43.61 151 ASN A N 1
ATOM 1039 C CA . ASN A 1 135 ? 40.162 33.018 20.120 1.00 40.34 151 ASN A CA 1
ATOM 1040 C C . ASN A 1 135 ? 38.691 32.778 19.828 1.00 37.73 151 ASN A C 1
ATOM 1041 O O . ASN A 1 135 ? 37.930 32.355 20.705 1.00 39.83 151 ASN A O 1
ATOM 1046 N N . VAL A 1 136 ? 38.298 33.060 18.591 1.00 32.87 152 VAL A N 1
ATOM 1047 C CA . VAL A 1 136 ? 36.927 32.833 18.133 1.00 32.63 152 VAL A CA 1
ATOM 1048 C C . VAL A 1 136 ? 36.967 32.018 16.838 1.00 34.10 152 VAL A C 1
ATOM 1049 O O . VAL A 1 136 ? 37.766 32.300 15.946 1.00 31.56 152 VAL A O 1
ATOM 1053 N N . TYR A 1 137 ? 36.136 30.985 16.759 1.00 35.30 153 TYR A N 1
ATOM 1054 C CA . TYR A 1 137 ? 35.977 30.241 15.520 1.00 42.04 153 TYR A CA 1
ATOM 1055 C C . TYR A 1 137 ? 34.510 30.233 15.117 1.00 35.52 153 TYR A C 1
ATOM 1056 O O . TYR A 1 137 ? 33.638 29.923 15.927 1.00 33.37 153 TYR A O 1
ATOM 1065 N N . ILE A 1 138 ? 34.258 30.576 13.858 1.00 27.82 154 ILE A N 1
ATOM 1066 C CA . ILE A 1 138 ? 32.905 30.742 13.341 1.00 31.77 154 ILE A CA 1
ATOM 1067 C C . ILE A 1 138 ? 32.608 29.717 12.237 1.00 31.31 154 ILE A C 1
ATOM 1068 O O . ILE A 1 138 ? 33.409 29.541 11.318 1.00 31.93 154 ILE A O 1
ATOM 1073 N N . ALA A 1 139 ? 31.471 29.029 12.336 1.00 31.50 155 ALA A N 1
ATOM 1074 C CA . ALA A 1 139 ? 31.070 28.075 11.296 1.00 31.33 155 ALA A CA 1
ATOM 1075 C C . ALA A 1 139 ? 30.837 28.781 9.962 1.00 33.80 155 ALA A C 1
ATOM 1076 O O . ALA A 1 139 ? 29.976 29.657 9.858 1.00 32.55 155 ALA A O 1
ATOM 1078 N N . GLU A 1 140 ? 31.592 28.395 8.940 1.00 32.84 156 GLU A N 1
ATOM 1079 C CA . GLU A 1 140 ? 31.417 28.990 7.618 1.00 34.60 156 GLU A CA 1
ATOM 1080 C C . GLU A 1 140 ? 30.001 28.788 7.055 1.00 28.41 156 GLU A C 1
ATOM 1081 O O . GLU A 1 140 ? 29.482 29.645 6.346 1.00 38.09 156 GLU A O 1
ATOM 1087 N N . SER A 1 141 ? 29.368 27.667 7.380 1.00 25.52 157 SER A N 1
ATOM 1088 C CA . SER A 1 141 ? 28.027 27.400 6.858 1.00 33.65 157 SER A CA 1
ATOM 1089 C C . SER A 1 141 ? 26.932 28.223 7.541 1.00 34.19 157 SER A C 1
ATOM 1090 O O . SER A 1 141 ? 25.755 28.121 7.176 1.00 37.65 157 SER A O 1
ATOM 1093 N N . SER A 1 142 ? 27.311 29.037 8.526 1.00 28.58 158 SER A N 1
ATOM 1094 C CA . SER A 1 142 ? 26.360 29.933 9.176 1.00 30.87 158 SER A CA 1
ATOM 1095 C C . SER A 1 142 ? 26.385 31.370 8.617 1.00 38.17 158 SER A C 1
ATOM 1096 O O . SER A 1 142 ? 25.692 32.248 9.133 1.00 41.88 158 SER A O 1
ATOM 1099 N N . LEU A 1 143 ? 27.168 31.608 7.567 1.00 34.91 159 LEU A N 1
ATOM 1100 C CA . LEU A 1 143 ? 27.401 32.978 7.089 1.00 41.36 159 LEU A CA 1
ATOM 1101 C C . LEU A 1 143 ? 26.243 33.572 6.288 1.00 41.79 159 LEU A C 1
ATOM 1102 O O . LEU A 1 143 ? 26.216 34.776 6.028 1.00 43.68 159 LEU A O 1
ATOM 1107 N N . GLY A 1 144 ? 25.296 32.734 5.881 1.00 41.21 160 GLY A N 1
ATOM 1108 C CA . GLY A 1 144 ? 24.134 33.227 5.162 1.00 46.51 160 GLY A CA 1
ATOM 1109 C C . GLY A 1 144 ? 23.732 32.358 3.991 1.00 66.61 160 GLY A C 1
ATOM 1110 O O . GLY A 1 144 ? 24.554 31.624 3.437 1.00 71.61 160 GLY A O 1
ATOM 1111 N N . ALA A 1 145 ? 22.461 32.460 3.605 1.00 78.50 161 ALA A N 1
ATOM 1112 C CA . ALA A 1 145 ? 21.890 31.615 2.558 1.00 83.15 161 ALA A CA 1
ATOM 1113 C C . ALA A 1 145 ? 22.266 32.055 1.142 1.00 88.55 161 ALA A C 1
ATOM 1114 O O . ALA A 1 145 ? 22.094 31.289 0.191 1.00 92.10 161 ALA A O 1
ATOM 1116 N N . GLN A 1 146 ? 22.782 33.276 1.004 1.00 87.34 162 GLN A N 1
ATOM 1117 C CA . GLN A 1 146 ? 23.124 33.818 -0.313 1.00 85.70 162 GLN A CA 1
ATOM 1118 C C . GLN A 1 146 ? 24.173 32.973 -1.042 1.00 78.64 162 GLN A C 1
ATOM 1119 O O . GLN A 1 146 ? 24.218 32.955 -2.267 1.00 81.01 162 GLN A O 1
ATOM 1125 N N . SER A 1 147 ? 25.011 32.275 -0.283 1.00 72.68 163 SER A N 1
ATOM 1126 C CA . SER A 1 147 ? 25.975 31.349 -0.867 1.00 70.90 163 SER A CA 1
ATOM 1127 C C . SER A 1 147 ? 25.465 29.916 -0.736 1.00 59.07 163 SER A C 1
ATOM 1128 O O . SER A 1 147 ? 24.736 29.596 0.201 1.00 61.31 163 SER A O 1
ATOM 1131 N N . ALA A 1 148 ? 25.839 29.062 -1.683 1.00 51.27 164 ALA A N 1
ATOM 1132 C CA . ALA A 1 148 ? 25.470 27.654 -1.627 1.00 50.59 164 ALA A CA 1
ATOM 1133 C C . ALA A 1 148 ? 26.171 26.974 -0.451 1.00 51.57 164 ALA A C 1
ATOM 1134 O O . ALA A 1 148 ? 27.389 27.056 -0.306 1.00 53.42 164 ALA A O 1
ATOM 1136 N N . LEU A 1 149 ? 25.389 26.321 0.400 1.00 47.49 165 LEU A N 1
ATOM 1137 C CA . LEU A 1 149 ? 25.931 25.605 1.547 1.00 39.51 165 LEU A CA 1
ATOM 1138 C C . LEU A 1 149 ? 26.269 24.172 1.134 1.00 41.83 165 LEU A C 1
ATOM 1139 O O . LEU A 1 149 ? 25.478 23.504 0.459 1.00 39.30 165 LEU A O 1
ATOM 1144 N N . THR A 1 150 ? 27.463 23.715 1.500 1.00 39.23 166 THR A N 1
ATOM 1145 C CA . THR A 1 150 ? 27.971 22.448 0.974 1.00 40.68 166 THR A CA 1
ATOM 1146 C C . THR A 1 150 ? 28.470 21.486 2.051 1.00 40.55 166 THR A C 1
ATOM 1147 O O . THR A 1 150 ? 28.726 21.889 3.195 1.00 31.91 166 THR A O 1
ATOM 1159 N N . ASP A 1 152 ? 31.355 20.124 1.816 1.00 32.65 168 ASP A N 1
ATOM 1160 C CA . ASP A 1 152 ? 32.732 20.587 1.944 1.00 33.03 168 ASP A CA 1
ATOM 1161 C C . ASP A 1 152 ? 32.943 21.536 3.125 1.00 36.33 168 ASP A C 1
ATOM 1162 O O . ASP A 1 152 ? 33.904 21.379 3.878 1.00 38.54 168 ASP A O 1
ATOM 1175 N N . GLU A 1 154 ? 31.344 21.647 5.849 1.00 28.78 170 GLU A N 1
ATOM 1176 C CA . GLU A 1 154 ? 31.279 20.856 7.080 1.00 31.23 170 GLU A CA 1
ATOM 1177 C C . GLU A 1 154 ? 32.570 20.073 7.308 1.00 37.10 170 GLU A C 1
ATOM 1178 O O . GLU A 1 154 ? 33.055 19.984 8.439 1.00 35.96 170 GLU A O 1
ATOM 1184 N N . TYR A 1 155 ? 33.126 19.510 6.235 1.00 31.17 171 TYR A N 1
ATOM 1185 C CA . TYR A 1 155 ? 34.402 18.801 6.329 1.00 33.13 171 TYR A CA 1
ATOM 1186 C C . TYR A 1 155 ? 35.512 19.714 6.854 1.00 31.26 171 TYR A C 1
ATOM 1187 O O . TYR A 1 155 ? 36.261 19.332 7.750 1.00 31.96 171 TYR A O 1
ATOM 1196 N N . LYS A 1 156 ? 35.614 20.915 6.287 1.00 27.15 172 LYS A N 1
ATOM 1197 C CA . LYS A 1 156 ? 36.653 21.855 6.684 1.00 35.80 172 LYS A CA 1
ATOM 1198 C C . LYS A 1 156 ? 36.447 22.257 8.140 1.00 33.37 172 LYS A C 1
ATOM 1199 O O . LYS A 1 156 ? 37.407 22.414 8.896 1.00 36.68 172 LYS A O 1
ATOM 1205 N N . TYR A 1 157 ? 35.182 22.417 8.517 1.00 27.35 173 TYR A N 1
ATOM 1206 C CA . TYR A 1 157 ? 34.808 22.785 9.874 1.00 33.51 173 TYR A CA 1
ATOM 1207 C C . TYR A 1 157 ? 35.382 21.759 10.838 1.00 32.37 173 TYR A C 1
ATOM 1208 O O . TYR A 1 157 ? 36.057 22.101 11.808 1.00 33.93 173 TYR A O 1
ATOM 1217 N N . ILE A 1 158 ? 35.135 20.491 10.538 1.00 27.97 174 ILE A N 1
ATOM 1218 C CA . ILE A 1 158 ? 35.628 19.398 11.369 1.00 35.73 174 ILE A CA 1
ATOM 1219 C C . ILE A 1 158 ? 37.157 19.391 11.390 1.00 41.51 174 ILE A C 1
ATOM 1220 O O . ILE A 1 158 ? 37.779 19.217 12.438 1.00 36.47 174 ILE A O 1
ATOM 1225 N N . ARG A 1 159 ? 37.752 19.623 10.225 1.00 32.09 175 ARG A N 1
ATOM 1226 C CA . ARG A 1 159 ? 39.196 19.623 10.085 1.00 36.99 175 ARG A CA 1
ATOM 1227 C C . ARG A 1 159 ? 39.839 20.775 10.873 1.00 40.32 175 ARG A C 1
ATOM 1228 O O . ARG A 1 159 ? 40.878 20.593 11.515 1.00 36.90 175 ARG A O 1
ATOM 1236 N N . ASP A 1 160 ? 39.220 21.954 10.829 1.00 35.93 176 ASP A N 1
ATOM 1237 C CA . ASP A 1 160 ? 39.717 23.117 11.571 1.00 36.40 176 ASP A CA 1
ATOM 1238 C C . ASP A 1 160 ? 39.698 22.869 13.079 1.00 34.96 176 ASP A C 1
ATOM 1239 O O . ASP A 1 160 ? 40.669 23.146 13.780 1.00 35.10 176 ASP A O 1
ATOM 1244 N N . LEU A 1 161 ? 38.582 22.356 13.579 1.00 31.71 177 LEU A N 1
ATOM 1245 C CA . LEU A 1 161 ? 38.485 22.053 14.996 1.00 35.06 177 LEU A CA 1
ATOM 1246 C C . LEU A 1 161 ? 39.511 20.979 15.361 1.00 38.73 177 LEU A C 1
ATOM 1247 O O . LEU A 1 161 ? 40.153 21.061 16.401 1.00 39.71 177 LEU A O 1
ATOM 1252 N N . GLY A 1 162 ? 39.689 19.997 14.481 1.00 37.08 178 GLY A N 1
ATOM 1253 C CA . GLY A 1 162 ? 40.733 19.003 14.656 1.00 31.57 178 GLY A CA 1
ATOM 1254 C C . GLY A 1 162 ? 42.118 19.606 14.843 1.00 36.07 178 GLY A C 1
ATOM 1255 O O . GLY A 1 162 ? 42.869 19.186 15.723 1.00 34.83 178 GLY A O 1
ATOM 1256 N N . ARG A 1 163 ? 42.464 20.598 14.024 1.00 34.12 179 ARG A N 1
ATOM 1257 C CA . ARG A 1 163 ? 43.756 21.268 14.166 1.00 38.65 179 ARG A CA 1
ATOM 1258 C C . ARG A 1 163 ? 43.849 22.055 15.479 1.00 42.82 179 ARG A C 1
ATOM 1259 O O . ARG A 1 163 ? 44.879 22.037 16.155 1.00 45.79 179 ARG A O 1
ATOM 1267 N N . ILE A 1 164 ? 42.775 22.750 15.830 1.00 41.17 180 ILE A N 1
ATOM 1268 C CA . ILE A 1 164 ? 42.748 23.541 17.055 1.00 39.71 180 ILE A CA 1
ATOM 1269 C C . ILE A 1 164 ? 42.961 22.663 18.296 1.00 40.11 180 ILE A C 1
ATOM 1270 O O . ILE A 1 164 ? 43.696 23.040 19.206 1.00 35.57 180 ILE A O 1
ATOM 1275 N N . PHE A 1 165 ? 42.359 21.476 18.309 1.00 37.98 181 PHE A N 1
ATOM 1276 C CA . PHE A 1 165 ? 42.423 20.602 19.481 1.00 32.91 181 PHE A CA 1
ATOM 1277 C C . PHE A 1 165 ? 43.465 19.505 19.417 1.00 31.25 181 PHE A C 1
ATOM 1278 O O . PHE A 1 165 ? 43.430 18.574 20.224 1.00 39.50 181 PHE A O 1
ATOM 1286 N N . ASN A 1 166 ? 44.393 19.627 18.471 1.00 34.30 182 ASN A N 1
ATOM 1287 C CA . ASN A 1 166 ? 45.362 18.572 18.181 1.00 43.26 182 ASN A CA 1
ATOM 1288 C C . ASN A 1 166 ? 44.721 17.185 18.040 1.00 48.40 182 ASN A C 1
ATOM 1289 O O . ASN A 1 166 ? 45.212 16.199 18.596 1.00 48.34 182 ASN A O 1
ATOM 1294 N N . ARG A 1 167 ? 43.610 17.122 17.312 1.00 43.29 183 ARG A N 1
ATOM 1295 C CA . ARG A 1 167 ? 42.911 15.861 17.081 1.00 42.15 183 ARG A CA 1
ATOM 1296 C C . ARG A 1 167 ? 42.777 15.643 15.583 1.00 39.56 183 ARG A C 1
ATOM 1297 O O . ARG A 1 167 ? 41.688 15.398 15.068 1.00 44.52 183 ARG A O 1
ATOM 1305 N N . ASN A 1 168 ? 43.899 15.746 14.886 1.00 39.21 184 ASN A N 1
ATOM 1306 C CA . ASN A 1 168 ? 43.904 15.650 13.434 1.00 46.37 184 ASN A CA 1
ATOM 1307 C C . ASN A 1 168 ? 43.572 14.251 12.953 1.00 45.05 184 ASN A C 1
ATOM 1308 O O . ASN A 1 168 ? 42.810 14.082 12.005 1.00 49.11 184 ASN A O 1
ATOM 1321 N N . GLU A 1 170 ? 41.778 11.992 14.531 1.00 39.30 186 GLU A N 1
ATOM 1322 C CA . GLU A 1 170 ? 40.363 11.752 14.781 1.00 38.81 186 GLU A CA 1
ATOM 1323 C C . GLU A 1 170 ? 39.486 12.480 13.757 1.00 37.98 186 GLU A C 1
ATOM 1324 O O . GLU A 1 170 ? 38.494 11.934 13.272 1.00 36.78 186 GLU A O 1
ATOM 1330 N N . ALA A 1 171 ? 39.861 13.709 13.421 1.00 37.40 187 ALA A N 1
ATOM 1331 C CA . ALA A 1 171 ? 39.118 14.483 12.431 1.00 34.93 187 ALA A CA 1
ATOM 1332 C C . ALA A 1 171 ? 39.135 13.808 11.060 1.00 39.00 187 ALA A C 1
ATOM 1333 O O . ALA A 1 171 ? 38.100 13.694 10.400 1.00 38.86 187 ALA A O 1
ATOM 1335 N N . GLU A 1 172 ? 40.308 13.345 10.643 1.00 40.74 188 GLU A N 1
ATOM 1336 C CA . GLU A 1 172 ? 40.448 12.713 9.339 1.00 42.03 188 GLU A CA 1
ATOM 1337 C C . GLU A 1 172 ? 39.688 11.398 9.242 1.00 43.55 188 GLU A C 1
ATOM 1338 O O . GLU A 1 172 ? 39.119 11.086 8.199 1.00 44.18 188 GLU A O 1
ATOM 1344 N N . ARG A 1 173 ? 39.689 10.623 10.320 1.00 42.07 189 ARG A N 1
ATOM 1345 C CA . ARG A 1 173 ? 38.947 9.368 10.335 1.00 45.23 189 ARG A CA 1
ATOM 1346 C C . ARG A 1 173 ? 37.452 9.642 10.182 1.00 43.06 189 ARG A C 1
ATOM 1347 O O . ARG A 1 173 ? 36.771 8.980 9.399 1.00 38.38 189 ARG A O 1
ATOM 1355 N N . LEU A 1 174 ? 36.947 10.626 10.924 1.00 39.78 190 LEU A N 1
ATOM 1356 C CA . LEU A 1 174 ? 35.529 10.981 10.854 1.00 43.06 190 LEU A CA 1
ATOM 1357 C C . LEU A 1 174 ? 35.126 11.470 9.463 1.00 39.05 190 LEU A C 1
ATOM 1358 O O . LEU A 1 174 ? 34.100 11.069 8.925 1.00 44.48 190 LEU A O 1
ATOM 1363 N N . ILE A 1 175 ? 35.947 12.338 8.889 1.00 38.49 191 ILE A N 1
ATOM 1364 C CA . ILE A 1 175 ? 35.715 12.862 7.551 1.00 36.73 191 ILE A CA 1
ATOM 1365 C C . ILE A 1 175 ? 35.752 11.742 6.506 1.00 39.87 191 ILE A C 1
ATOM 1366 O O . ILE A 1 175 ? 34.880 11.657 5.638 1.00 34.68 191 ILE A O 1
ATOM 1371 N N . GLN A 1 176 ? 36.760 10.881 6.602 1.00 30.06 192 GLN A N 1
ATOM 1372 C CA . GLN A 1 176 ? 36.926 9.792 5.655 1.00 35.13 192 GLN A CA 1
ATOM 1373 C C . GLN A 1 176 ? 35.749 8.814 5.680 1.00 40.51 192 GLN A C 1
ATOM 1374 O O . GLN A 1 176 ? 35.339 8.304 4.639 1.00 36.62 192 GLN A O 1
ATOM 1380 N N . GLU A 1 177 ? 35.214 8.552 6.870 1.00 41.83 193 GLU A N 1
ATOM 1381 C CA . GLU A 1 177 ? 34.060 7.669 7.018 1.00 40.10 193 GLU A CA 1
ATOM 1382 C C . GLU A 1 177 ? 32.897 8.198 6.184 1.00 37.69 193 GLU A C 1
ATOM 1383 O O . GLU A 1 177 ? 32.245 7.455 5.446 1.00 35.67 193 GLU A O 1
ATOM 1397 N N . GLN A 1 179 ? 33.044 10.532 3.679 1.00 30.56 195 GLN A N 1
ATOM 1398 C CA . GLN A 1 179 ? 33.391 10.597 2.265 1.00 35.58 195 GLN A CA 1
ATOM 1399 C C . GLN A 1 179 ? 33.337 9.226 1.589 1.00 38.97 195 GLN A C 1
ATOM 1400 O O . GLN A 1 179 ? 32.858 9.099 0.462 1.00 39.01 195 GLN A O 1
ATOM 1406 N N . GLN A 1 180 ? 33.839 8.204 2.273 1.00 34.92 196 GLN A N 1
ATOM 1407 C CA . GLN A 1 180 ? 33.827 6.852 1.727 1.00 39.72 196 GLN A CA 1
ATOM 1408 C C . GLN A 1 180 ? 32.401 6.333 1.568 1.00 42.82 196 GLN A C 1
ATOM 1409 O O . GLN A 1 180 ? 32.099 5.577 0.642 1.00 39.45 196 GLN A O 1
ATOM 1415 N N . SER A 1 181 ? 31.535 6.744 2.488 1.00 34.99 197 SER A N 1
ATOM 1416 C CA . SER A 1 181 ? 30.146 6.329 2.477 1.00 33.36 197 SER A CA 1
ATOM 1417 C C . SER A 1 181 ? 29.407 6.900 1.262 1.00 38.18 197 SER A C 1
ATOM 1418 O O . SER A 1 181 ? 28.709 6.170 0.549 1.00 37.67 197 SER A O 1
ATOM 1421 N N . VAL A 1 182 ? 29.562 8.203 1.038 1.00 31.81 198 VAL A N 1
ATOM 1422 C CA . VAL A 1 182 ? 28.984 8.863 -0.126 1.00 29.93 198 VAL A CA 1
ATOM 1423 C C . VAL A 1 182 ? 29.473 8.205 -1.425 1.00 37.33 198 VAL A C 1
ATOM 1424 O O . VAL A 1 182 ? 28.675 7.886 -2.305 1.00 33.41 198 VAL A O 1
ATOM 1428 N N . ALA A 1 183 ? 30.782 7.989 -1.527 1.00 27.85 199 ALA A N 1
ATOM 1429 C CA . ALA A 1 183 ? 31.385 7.474 -2.747 1.00 35.45 199 ALA A CA 1
ATOM 1430 C C . ALA A 1 183 ? 30.982 6.028 -2.996 1.00 38.59 199 ALA A C 1
ATOM 1431 O O . ALA A 1 183 ? 30.798 5.616 -4.137 1.00 32.62 199 ALA A O 1
ATOM 1433 N N . TYR A 1 184 ? 30.858 5.262 -1.919 1.00 38.28 200 TYR A N 1
ATOM 1434 C CA . TYR A 1 184 ? 30.406 3.884 -2.026 1.00 41.39 200 TYR A CA 1
ATOM 1435 C C . TYR A 1 184 ? 29.002 3.838 -2.626 1.00 37.84 200 TYR A C 1
ATOM 1436 O O . TYR A 1 184 ? 28.756 3.109 -3.588 1.00 35.64 200 TYR A O 1
ATOM 1445 N N . THR A 1 185 ? 28.097 4.628 -2.049 1.00 34.72 201 THR A N 1
ATOM 1446 C CA . THR A 1 185 ? 26.712 4.715 -2.499 1.00 35.80 201 THR A CA 1
ATOM 1447 C C . THR A 1 185 ? 26.600 5.047 -3.988 1.00 35.10 201 THR A C 1
ATOM 1448 O O . THR A 1 185 ? 25.916 4.348 -4.742 1.00 33.90 201 THR A O 1
ATOM 1452 N N . VAL A 1 186 ? 27.284 6.104 -4.417 1.00 36.56 202 VAL A N 1
ATOM 1453 C CA . VAL A 1 186 ? 27.260 6.486 -5.825 1.00 33.39 202 VAL A CA 1
ATOM 1454 C C . VAL A 1 186 ? 27.813 5.381 -6.728 1.00 38.19 202 VAL A C 1
ATOM 1455 O O . VAL A 1 186 ? 27.240 5.090 -7.781 1.00 41.94 202 VAL A O 1
ATOM 1459 N N . ALA A 1 187 ? 28.912 4.750 -6.312 1.00 35.22 203 ALA A N 1
ATOM 1460 C CA . ALA A 1 187 ? 29.551 3.723 -7.146 1.00 43.66 203 ALA A CA 1
ATOM 1461 C C . ALA A 1 187 ? 28.689 2.469 -7.315 1.00 42.81 203 ALA A C 1
ATOM 1462 O O . ALA A 1 187 ? 28.646 1.886 -8.392 1.00 44.96 203 ALA A O 1
ATOM 1464 N N . GLN A 1 188 ? 27.997 2.062 -6.253 1.00 45.07 204 GLN A N 1
ATOM 1465 C CA . GLN A 1 188 ? 27.198 0.837 -6.297 1.00 46.75 204 GLN A CA 1
ATOM 1466 C C . GLN A 1 188 ? 25.910 0.986 -7.112 1.00 38.66 204 GLN A C 1
ATOM 1467 O O . GLN A 1 188 ? 25.282 -0.005 -7.469 1.00 44.90 204 GLN A O 1
ATOM 1473 N N . THR A 1 189 ? 25.532 2.224 -7.415 1.00 35.65 205 THR A N 1
ATOM 1474 C CA . THR A 1 189 ? 24.249 2.501 -8.060 1.00 41.41 205 THR A CA 1
ATOM 1475 C C . THR A 1 189 ? 24.362 3.263 -9.384 1.00 42.65 205 THR A C 1
ATOM 1476 O O . THR A 1 189 ? 23.353 3.710 -9.929 1.00 41.76 205 THR A O 1
ATOM 1480 N N . ALA A 1 190 ? 25.578 3.413 -9.897 1.00 49.41 206 ALA A N 1
ATOM 1481 C CA . ALA A 1 190 ? 25.807 4.233 -11.085 1.00 49.18 206 ALA A CA 1
ATOM 1482 C C . ALA A 1 190 ? 25.114 3.685 -12.336 1.00 50.69 206 ALA A C 1
ATOM 1483 O O . ALA A 1 190 ? 24.821 4.432 -13.258 1.00 54.68 206 ALA A O 1
ATOM 1485 N N . HIS A 1 191 ? 24.844 2.387 -12.354 1.00 48.27 207 HIS A N 1
ATOM 1486 C CA . HIS A 1 191 ? 24.177 1.755 -13.485 1.00 52.58 207 HIS A CA 1
ATOM 1487 C C . HIS A 1 191 ? 22.659 1.922 -13.449 1.00 56.52 207 HIS A C 1
ATOM 1488 O O . HIS A 1 191 ? 21.969 1.549 -14.397 1.00 64.76 207 HIS A O 1
ATOM 1495 N N . GLU A 1 192 ? 22.145 2.477 -12.354 1.00 48.99 208 GLU A N 1
ATOM 1496 C CA . GLU A 1 192 ? 20.704 2.625 -12.168 1.00 57.66 208 GLU A CA 1
ATOM 1497 C C . GLU A 1 192 ? 20.244 4.040 -12.505 1.00 53.73 208 GLU A C 1
ATOM 1498 O O . GLU A 1 192 ? 21.053 4.963 -12.557 1.00 46.78 208 GLU A O 1
ATOM 1504 N N . LYS A 1 193 ? 18.944 4.203 -12.737 1.00 61.29 209 LYS A N 1
ATOM 1505 C CA . LYS A 1 193 ? 18.355 5.525 -12.930 1.00 63.61 209 LYS A CA 1
ATOM 1506 C C . LYS A 1 193 ? 18.392 6.300 -11.619 1.00 56.36 209 LYS A C 1
ATOM 1507 O O . LYS A 1 193 ? 17.921 5.802 -10.596 1.00 57.30 209 LYS A O 1
ATOM 1513 N N . PRO A 1 194 ? 18.955 7.521 -11.646 1.00 50.08 210 PRO A N 1
ATOM 1514 C CA . PRO A 1 194 ? 19.052 8.366 -10.450 1.00 49.99 210 PRO A CA 1
ATOM 1515 C C . PRO A 1 194 ? 17.670 8.662 -9.891 1.00 48.63 210 PRO A C 1
ATOM 1516 O O . PRO A 1 194 ? 16.772 8.990 -10.661 1.00 56.78 210 PRO A O 1
ATOM 1520 N N . PRO A 1 195 ? 17.496 8.534 -8.568 1.00 48.36 211 PRO A N 1
ATOM 1521 C CA . PRO A 1 195 ? 16.194 8.796 -7.947 1.00 47.13 211 PRO A CA 1
ATOM 1522 C C . PRO A 1 195 ? 15.891 10.294 -7.931 1.00 45.21 211 PRO A C 1
ATOM 1523 O O . PRO A 1 195 ? 16.812 11.103 -7.831 1.00 36.50 211 PRO A O 1
ATOM 1527 N N . LYS A 1 196 ? 14.617 10.655 -8.046 1.00 49.02 212 LYS A N 1
ATOM 1528 C CA . LYS A 1 196 ? 14.216 12.055 -7.957 1.00 49.77 212 LYS A CA 1
ATOM 1529 C C . LYS A 1 196 ? 13.754 12.399 -6.535 1.00 44.19 212 LYS A C 1
ATOM 1530 O O . LYS A 1 196 ? 12.731 11.887 -6.060 1.00 43.13 212 LYS A O 1
ATOM 1536 N N . ALA A 1 197 ? 14.504 13.270 -5.866 1.00 41.79 213 ALA A N 1
ATOM 1537 C CA . ALA A 1 197 ? 14.260 13.573 -4.456 1.00 39.98 213 ALA A CA 1
ATOM 1538 C C . ALA A 1 197 ? 13.675 14.965 -4.208 1.00 44.01 213 ALA A C 1
ATOM 1539 O O . ALA A 1 197 ? 13.985 15.923 -4.924 1.00 43.01 213 ALA A O 1
ATOM 1541 N N . LEU A 1 198 ? 12.841 15.063 -3.174 1.00 40.57 214 LEU A N 1
ATOM 1542 C CA . LEU A 1 198 ? 12.316 16.341 -2.717 1.00 39.35 214 LEU A CA 1
ATOM 1543 C C . LEU A 1 198 ? 12.600 16.536 -1.236 1.00 40.42 214 LEU A C 1
ATOM 1544 O O . LEU A 1 198 ? 12.256 15.683 -0.418 1.00 42.96 214 LEU A O 1
ATOM 1549 N N . PHE A 1 199 ? 13.231 17.659 -0.896 1.00 40.25 215 PHE A N 1
ATOM 1550 C CA . PHE A 1 199 ? 13.478 18.009 0.499 1.00 39.08 215 PHE A CA 1
ATOM 1551 C C . PHE A 1 199 ? 12.602 19.187 0.891 1.00 43.68 215 PHE A C 1
ATOM 1552 O O . PHE A 1 199 ? 12.709 20.273 0.314 1.00 38.60 215 PHE A O 1
ATOM 1560 N N . ILE A 1 200 ? 11.731 18.969 1.868 1.00 46.11 216 ILE A N 1
ATOM 1561 C CA . ILE A 1 200 ? 10.854 20.029 2.346 1.00 45.46 216 ILE A CA 1
ATOM 1562 C C . ILE A 1 200 ? 10.710 20.003 3.858 1.00 46.09 216 ILE A C 1
ATOM 1563 O O . ILE A 1 200 ? 10.835 18.949 4.485 1.00 37.75 216 ILE A O 1
ATOM 1568 N N . GLU A 1 201 ? 10.461 21.176 4.436 1.00 50.78 217 GLU A N 1
ATOM 1569 C CA . GLU A 1 201 ? 10.085 21.284 5.841 1.00 50.13 217 GLU A CA 1
ATOM 1570 C C . GLU A 1 201 ? 8.655 21.779 5.899 1.00 5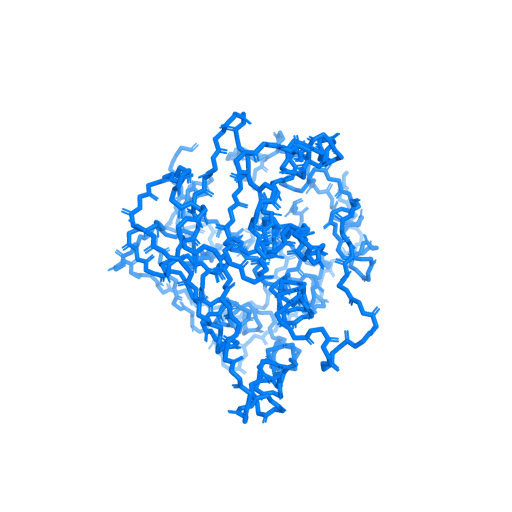4.09 217 GLU A C 1
ATOM 1571 O O . GLU A 1 201 ? 8.279 22.696 5.168 1.00 58.99 217 GLU A O 1
ATOM 1577 N N . VAL A 1 202 ? 7.852 21.165 6.760 1.00 55.06 218 VAL A N 1
ATOM 1578 C CA . VAL A 1 202 ? 6.460 21.562 6.894 1.00 65.11 218 VAL A CA 1
ATOM 1579 C C . VAL A 1 202 ? 6.302 22.656 7.939 1.00 63.75 218 VAL A C 1
ATOM 1580 O O . VAL A 1 202 ? 6.705 22.492 9.090 1.00 62.20 218 VAL A O 1
ATOM 1584 N N . GLN A 1 203 ? 5.727 23.778 7.517 1.00 62.79 219 GLN A N 1
ATOM 1585 C CA . GLN A 1 203 ? 5.460 24.898 8.405 1.00 63.01 219 GLN A CA 1
ATOM 1586 C C . GLN A 1 203 ? 4.014 25.318 8.240 1.00 67.03 219 GLN A C 1
ATOM 1587 O O . GLN A 1 203 ? 3.665 26.017 7.287 1.00 66.12 219 GLN A O 1
ATOM 1593 N N . GLY A 1 204 ? 3.175 24.884 9.174 1.00 73.08 220 GLY A N 1
ATOM 1594 C CA . GLY A 1 204 ? 1.746 25.090 9.056 1.00 75.09 220 GLY A CA 1
ATOM 1595 C C . GLY A 1 204 ? 1.215 24.271 7.898 1.00 77.64 220 GLY A C 1
ATOM 1596 O O . GLY A 1 204 ? 1.394 23.051 7.849 1.00 76.41 220 GLY A O 1
ATOM 1597 N N . LYS A 1 205 ? 0.576 24.945 6.950 1.00 81.39 221 LYS A N 1
ATOM 1598 C CA . LYS A 1 205 ? 0.021 24.269 5.787 1.00 83.70 221 LYS A CA 1
ATOM 1599 C C . LYS A 1 205 ? 0.905 24.477 4.567 1.00 82.55 221 LYS A C 1
ATOM 1600 O O . LYS A 1 205 ? 0.444 24.360 3.433 1.00 89.19 221 LYS A O 1
ATOM 1602 N N . HIS A 1 206 ? 2.179 24.780 4.797 1.00 72.92 222 HIS A N 1
ATOM 1603 C CA . HIS A 1 206 ? 3.078 25.092 3.692 1.00 68.68 222 HIS A CA 1
ATOM 1604 C C . HIS A 1 206 ? 4.322 24.213 3.637 1.00 70.30 222 HIS A C 1
ATOM 1605 O O . HIS A 1 206 ? 4.791 23.710 4.663 1.00 71.01 222 HIS A O 1
ATOM 1612 N N . PHE A 1 207 ? 4.844 24.034 2.426 1.00 67.71 223 PHE A N 1
ATOM 1613 C CA . PHE A 1 207 ? 6.043 23.231 2.201 1.00 62.24 223 PHE A CA 1
ATOM 1614 C C . PHE A 1 207 ? 7.251 24.112 1.936 1.00 61.69 223 PHE A C 1
ATOM 1615 O O . PHE A 1 207 ? 7.487 24.536 0.805 1.00 63.82 223 PHE A O 1
ATOM 1623 N N . ARG A 1 208 ? 8.014 24.380 2.986 1.00 57.55 224 ARG A N 1
ATOM 1624 C CA . ARG A 1 208 ? 9.253 25.130 2.870 1.00 59.20 224 ARG A CA 1
ATOM 1625 C C . ARG A 1 208 ? 10.237 24.297 2.049 1.00 53.83 224 ARG A C 1
ATOM 1626 O O . ARG A 1 208 ? 10.515 23.154 2.393 1.00 48.16 224 ARG A O 1
ATOM 1634 N N . LEU A 1 209 ? 10.743 24.863 0.957 1.00 57.04 225 LEU A N 1
ATOM 1635 C CA . LEU A 1 209 ? 11.597 24.120 0.028 1.00 58.55 225 LEU A CA 1
ATOM 1636 C C . LEU A 1 209 ? 13.093 24.242 0.330 1.00 61.36 225 LEU A C 1
ATOM 1637 O O . LEU A 1 209 ? 13.592 25.328 0.599 1.00 65.97 225 LEU A O 1
ATOM 1642 N N . TYR A 1 210 ? 13.800 23.117 0.276 1.00 63.21 226 TYR A N 1
ATOM 1643 C CA . TYR A 1 210 ? 15.258 23.111 0.387 1.00 53.79 226 TYR A CA 1
ATOM 1644 C C . TYR A 1 210 ? 15.865 22.652 -0.930 1.00 50.64 226 TYR A C 1
ATOM 1645 O O . TYR A 1 210 ? 15.816 21.471 -1.262 1.00 48.69 226 TYR A O 1
ATOM 1654 N N . GLY A 1 211 ? 16.440 23.591 -1.675 1.00 55.52 227 GLY A N 1
ATOM 1655 C CA . GLY A 1 211 ? 16.939 23.306 -3.007 1.00 45.83 227 GLY A CA 1
ATOM 1656 C C . GLY A 1 211 ? 18.444 23.159 -3.117 1.00 49.63 227 GLY A C 1
ATOM 1657 O O . GLY A 1 211 ? 19.137 22.840 -2.149 1.00 51.21 227 GLY A O 1
ATOM 1658 N N . HIS A 1 212 ? 18.951 23.414 -4.316 1.00 49.09 228 HIS A N 1
ATOM 1659 C CA . HIS A 1 212 ? 20.342 23.134 -4.647 1.00 49.39 228 HIS A CA 1
ATOM 1660 C C . HIS A 1 212 ? 21.359 23.929 -3.841 1.00 48.39 228 HIS A C 1
ATOM 1661 O O . HIS A 1 212 ? 22.480 23.465 -3.636 1.00 45.96 228 HIS A O 1
ATOM 1668 N N . LYS A 1 213 ? 20.978 25.123 -3.392 1.00 43.67 229 LYS A N 1
ATOM 1669 C CA . LYS A 1 213 ? 21.891 25.948 -2.614 1.00 43.41 229 LYS A CA 1
ATOM 1670 C C . LYS A 1 213 ? 21.888 25.626 -1.115 1.00 42.97 229 LYS A C 1
ATOM 1671 O O . LYS A 1 213 ? 22.595 26.273 -0.344 1.00 40.15 229 LYS A O 1
ATOM 1677 N N . THR A 1 214 ? 21.104 24.631 -0.706 1.00 36.00 230 THR A N 1
ATOM 1678 C CA . THR A 1 214 ? 21.088 24.219 0.699 1.00 43.36 230 THR A CA 1
ATOM 1679 C C . THR A 1 214 ? 21.921 22.953 0.892 1.00 41.52 230 THR A C 1
ATOM 1680 O O . THR A 1 214 ? 22.156 22.203 -0.057 1.00 35.78 230 THR A O 1
ATOM 1684 N N . LEU A 1 215 ? 22.364 22.717 2.122 1.00 32.64 231 LEU A N 1
ATOM 1685 C CA . LEU A 1 215 ? 23.161 21.534 2.408 1.00 32.31 231 LEU A CA 1
ATOM 1686 C C . LEU A 1 215 ? 22.379 20.245 2.132 1.00 35.99 231 LEU A C 1
ATOM 1687 O O . LEU A 1 215 ? 2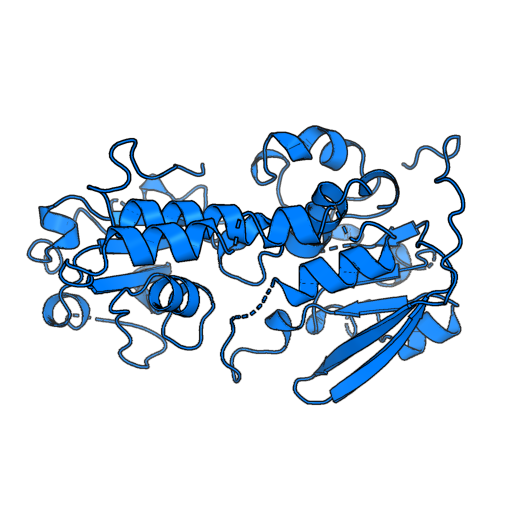2.930 19.291 1.578 1.00 34.55 231 LEU A O 1
ATOM 1692 N N . ALA A 1 216 ? 21.100 20.218 2.510 1.00 30.45 232 ALA A N 1
ATOM 1693 C CA . ALA A 1 216 ? 20.262 19.062 2.204 1.00 34.96 232 ALA A CA 1
ATOM 1694 C C . ALA A 1 216 ? 20.255 18.799 0.707 1.00 32.10 232 ALA A C 1
ATOM 1695 O O . ALA A 1 216 ? 20.360 17.653 0.274 1.00 36.88 232 ALA A O 1
ATOM 1697 N N . GLY A 1 217 ? 20.140 19.866 -0.079 1.00 37.67 233 GLY A N 1
ATOM 1698 C CA . GLY A 1 217 ? 20.195 19.755 -1.527 1.00 33.21 233 GLY A CA 1
ATOM 1699 C C . GLY A 1 217 ? 21.538 19.198 -1.972 1.00 39.88 233 GLY A C 1
ATOM 1700 O O . GLY A 1 217 ? 21.601 18.303 -2.815 1.00 39.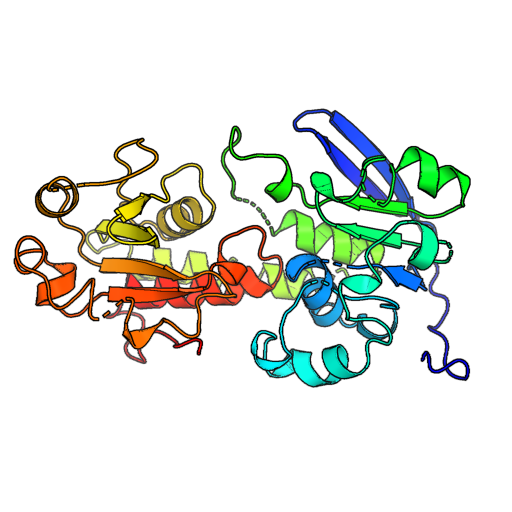25 233 GLY A O 1
ATOM 1701 N N . ASN A 1 218 ? 22.615 19.715 -1.386 1.00 33.34 234 ASN A N 1
ATOM 1702 C CA . ASN A 1 218 ? 23.960 19.285 -1.755 1.00 36.08 234 ASN A CA 1
ATOM 1703 C C . ASN A 1 218 ? 24.211 17.832 -1.374 1.00 36.01 234 ASN A C 1
ATOM 1704 O O . ASN A 1 218 ? 24.970 17.124 -2.038 1.00 32.34 234 ASN A O 1
ATOM 1709 N N . ILE A 1 219 ? 23.573 17.381 -0.302 1.00 30.99 235 ILE A N 1
ATOM 1710 C CA . ILE A 1 219 ? 23.711 15.986 0.095 1.00 30.32 235 ILE A CA 1
ATOM 1711 C C . ILE A 1 219 ? 23.034 15.097 -0.947 1.00 37.05 235 ILE A C 1
ATOM 1712 O O . ILE A 1 219 ? 23.606 14.095 -1.380 1.00 39.45 235 ILE A O 1
ATOM 1717 N N . GLY A 1 220 ? 21.833 15.490 -1.370 1.00 31.12 236 GLY A N 1
ATOM 1718 C CA . GLY A 1 220 ? 21.161 14.822 -2.471 1.00 36.29 236 GLY A CA 1
ATOM 1719 C C . GLY A 1 220 ? 21.995 14.783 -3.745 1.00 39.82 236 GLY A C 1
ATOM 1720 O O . GLY A 1 220 ? 22.128 13.728 -4.367 1.00 42.37 236 GLY A O 1
ATOM 1721 N N . ALA A 1 221 ? 22.559 15.927 -4.132 1.00 36.78 237 ALA A N 1
ATOM 1722 C CA . ALA A 1 221 ? 23.413 16.005 -5.325 1.00 36.69 237 ALA A CA 1
ATOM 1723 C C . ALA A 1 221 ? 24.695 15.178 -5.178 1.00 38.23 237 ALA A C 1
ATOM 1724 O O . ALA A 1 221 ? 25.078 14.450 -6.093 1.00 37.71 237 ALA A O 1
ATOM 1726 N N . SER A 1 222 ? 25.358 15.291 -4.031 1.00 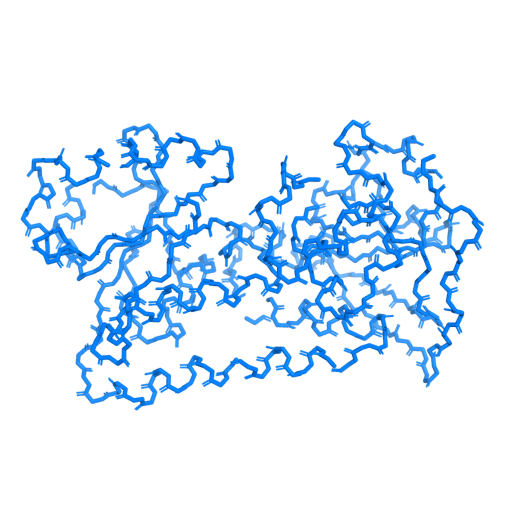29.91 238 SER A N 1
ATOM 1727 C CA . SER A 1 222 ? 2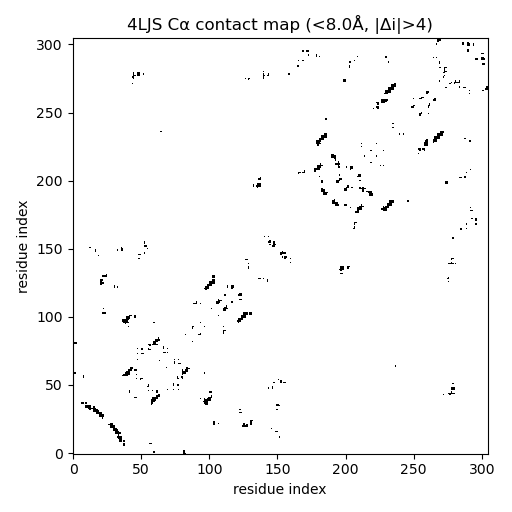6.546 14.479 -3.764 1.00 36.38 238 SER A CA 1
ATOM 1728 C C . SER A 1 222 ? 26.255 12.990 -3.948 1.00 38.23 238 SER A C 1
ATOM 1729 O O . SER A 1 222 ? 27.079 12.243 -4.475 1.00 37.45 238 SER A O 1
ATOM 1732 N N . LEU A 1 223 ? 25.066 12.573 -3.527 1.00 31.20 239 LEU A N 1
ATOM 1733 C CA . LEU A 1 223 ? 24.665 11.176 -3.631 1.00 33.69 239 LEU A CA 1
ATOM 1734 C C . LEU A 1 223 ? 24.070 10.832 -5.004 1.00 36.47 239 LEU A C 1
ATOM 1735 O O . LEU A 1 223 ? 23.432 9.791 -5.176 1.00 38.58 239 LEU A O 1
ATOM 1740 N N . HIS A 1 224 ? 24.301 11.717 -5.971 1.00 30.86 240 HIS A N 1
ATOM 1741 C CA . HIS A 1 224 ? 23.913 11.503 -7.367 1.00 33.72 240 HIS A CA 1
ATOM 1742 C C . HIS A 1 224 ? 22.401 11.449 -7.589 1.00 41.30 240 HIS A C 1
ATOM 1743 O O . HIS A 1 224 ? 21.932 10.887 -8.581 1.00 36.17 240 HIS A O 1
ATOM 1750 N N . ALA A 1 225 ? 21.641 12.030 -6.667 1.00 39.44 241 ALA A N 1
ATOM 1751 C CA . ALA A 1 225 ? 20.196 12.092 -6.836 1.00 44.37 241 ALA A CA 1
ATOM 1752 C C . ALA A 1 225 ? 19.810 13.254 -7.742 1.00 44.06 241 ALA A C 1
ATOM 1753 O O . ALA A 1 225 ? 20.574 14.202 -7.928 1.00 48.98 241 ALA A O 1
ATOM 1755 N N . ASP A 1 226 ? 18.614 13.171 -8.302 1.00 41.30 242 ASP A N 1
ATOM 1756 C CA . ASP A 1 226 ? 18.050 14.269 -9.067 1.00 49.36 242 ASP A CA 1
ATOM 1757 C C . ASP A 1 226 ? 17.220 15.125 -8.108 1.00 47.59 242 ASP A C 1
ATOM 1758 O O . ASP A 1 226 ? 16.058 14.820 -7.837 1.00 50.74 242 ASP A O 1
ATOM 1763 N N . VAL A 1 227 ? 17.832 16.182 -7.582 1.00 43.94 243 VAL A N 1
ATOM 1764 C CA . VAL A 1 227 ? 17.195 17.004 -6.560 1.00 41.79 243 VAL A CA 1
ATOM 1765 C C . VAL A 1 227 ? 16.242 18.020 -7.175 1.00 42.83 243 VAL A C 1
ATOM 1766 O O . VAL A 1 227 ? 16.629 18.808 -8.036 1.00 46.47 243 VAL A O 1
ATOM 1770 N N . ILE A 1 228 ? 14.991 17.988 -6.730 1.00 44.09 244 ILE A N 1
ATOM 1771 C CA . ILE A 1 228 ? 13.981 18.938 -7.185 1.00 47.51 244 ILE A CA 1
ATOM 1772 C C . IL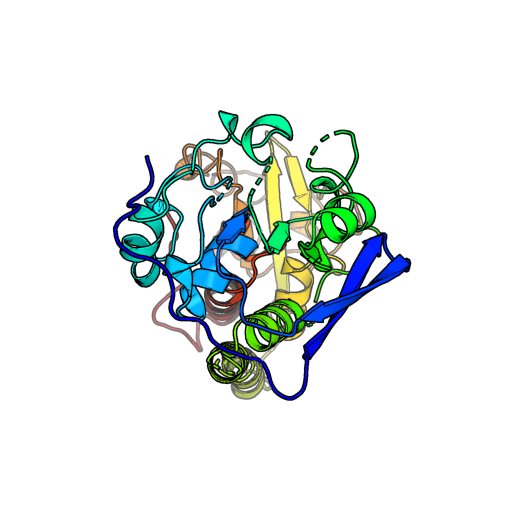E A 1 228 ? 14.226 20.325 -6.596 1.00 54.20 244 ILE A C 1
ATOM 1773 O O . ILE A 1 228 ? 14.511 20.457 -5.405 1.00 56.11 244 ILE A O 1
ATOM 1778 N N . ASP A 1 229 ? 14.118 21.354 -7.432 1.00 54.61 245 ASP A N 1
ATOM 1779 C CA . ASP A 1 229 ? 14.289 22.733 -6.980 1.00 57.81 245 ASP A CA 1
ATOM 1780 C C . ASP A 1 229 ? 13.571 23.706 -7.906 1.00 59.76 245 ASP A C 1
ATOM 1781 O O . ASP A 1 229 ? 14.048 24.002 -9.000 1.00 60.58 245 ASP A O 1
ATOM 1786 N N . THR A 1 230 ? 12.425 24.204 -7.458 1.00 64.93 246 THR A N 1
ATOM 1787 C CA . THR A 1 230 ? 11.639 25.143 -8.248 1.00 71.76 246 THR A CA 1
ATOM 1788 C C . THR A 1 230 ? 12.061 26.587 -7.989 1.00 76.42 246 THR A C 1
ATOM 1789 O O . THR A 1 230 ? 11.437 27.521 -8.493 1.00 81.16 246 THR A O 1
ATOM 1793 N N . GLU A 1 231 ? 13.112 26.758 -7.192 1.00 75.49 247 GLU A N 1
ATOM 1794 C CA . GLU A 1 231 ? 13.681 28.076 -6.913 1.00 75.37 247 GLU A CA 1
ATOM 1795 C C . GLU A 1 231 ? 12.652 29.051 -6.349 1.00 76.85 247 GLU A C 1
ATOM 1796 O O . GLU A 1 231 ? 12.483 30.156 -6.855 1.00 79.59 247 GLU A O 1
ATOM 1802 N N . THR A 1 232 ? 11.975 28.618 -5.293 1.00 76.76 248 THR A N 1
ATOM 1803 C CA . THR A 1 232 ? 10.955 29.404 -4.620 1.00 81.77 248 THR A CA 1
ATOM 1804 C C . THR A 1 232 ? 11.128 29.115 -3.135 1.00 84.97 248 THR A C 1
ATOM 1805 O O . THR A 1 232 ? 11.529 28.010 -2.768 1.00 89.34 248 THR A O 1
ATOM 1809 N N . PRO A 1 233 ? 10.839 30.097 -2.266 1.00 100.65 249 PRO A N 1
ATOM 1810 C CA . PRO A 1 233 ? 10.946 29.798 -0.834 1.00 99.22 249 PRO A CA 1
ATOM 1811 C C . PRO A 1 233 ? 9.958 28.710 -0.408 1.00 97.06 249 PRO A C 1
ATOM 1812 O O . PRO A 1 233 ? 10.121 28.093 0.646 1.00 96.98 249 PRO A O 1
ATOM 1816 N N . SER A 1 234 ? 8.953 28.469 -1.244 1.00 89.81 250 SER A N 1
ATOM 1817 C CA . SER A 1 234 ? 7.924 27.484 -0.958 1.00 80.89 250 SER A CA 1
ATOM 1818 C C . SER A 1 234 ? 7.576 26.701 -2.221 1.00 78.80 250 SER A C 1
ATOM 1819 O O . SER A 1 234 ? 7.630 27.240 -3.324 1.00 82.41 250 SER A O 1
ATOM 1822 N N . ILE A 1 235 ? 7.228 25.429 -2.067 1.00 70.08 251 ILE A N 1
ATOM 1823 C CA . ILE A 1 235 ? 6.763 24.652 -3.207 1.00 66.76 251 ILE A CA 1
ATOM 1824 C C . ILE A 1 235 ? 5.305 24.235 -3.033 1.00 72.48 251 ILE A C 1
ATOM 1825 O O . ILE A 1 235 ? 4.934 23.624 -2.027 1.00 69.85 251 ILE A O 1
ATOM 1830 N N . SER A 1 236 ? 4.480 24.592 -4.012 1.00 72.96 252 SER A N 1
ATOM 1831 C CA . SER A 1 236 ? 3.061 24.278 -3.956 1.00 84.48 252 SER A CA 1
ATOM 1832 C C . SER A 1 236 ? 2.843 22.775 -4.038 1.00 86.53 252 SER A C 1
ATOM 1833 O O . SER A 1 236 ? 3.638 22.054 -4.647 1.00 86.99 252 SER A O 1
ATOM 1844 N N . GLU A 1 238 ? 0.744 21.558 -5.784 1.00 78.87 254 GLU A N 1
ATOM 1845 C CA . GLU A 1 238 ? 0.564 21.411 -7.221 1.00 86.20 254 GLU A CA 1
ATOM 1846 C C . GLU A 1 238 ? 1.880 21.151 -7.950 1.00 83.41 254 GLU A C 1
ATOM 1847 O O . GLU A 1 238 ? 1.958 20.277 -8.815 1.00 82.10 254 GLU A O 1
ATOM 1853 N N . ASP A 1 239 ? 2.907 21.922 -7.602 1.00 84.12 255 ASP A N 1
ATOM 1854 C CA . ASP A 1 239 ? 4.242 21.742 -8.170 1.00 84.67 255 ASP A CA 1
ATOM 1855 C C . ASP A 1 239 ? 4.868 20.420 -7.736 1.00 75.07 255 ASP A C 1
ATOM 1856 O O . ASP A 1 239 ? 5.673 19.834 -8.461 1.00 71.24 255 ASP A O 1
ATOM 1861 N N . VAL A 1 240 ? 4.499 19.954 -6.550 1.00 70.83 256 VAL A N 1
ATOM 1862 C CA . VAL A 1 240 ? 4.990 18.670 -6.072 1.00 66.84 256 VAL A CA 1
ATOM 1863 C C . VAL A 1 240 ? 4.405 17.531 -6.907 1.00 68.73 256 VAL A C 1
ATOM 1864 O O . VAL A 1 240 ? 5.112 16.591 -7.262 1.00 72.40 256 VAL A O 1
ATOM 1868 N N . VAL A 1 241 ? 3.121 17.632 -7.237 1.00 75.41 257 VAL A N 1
ATOM 1869 C CA . VAL A 1 241 ? 2.473 16.651 -8.106 1.00 76.86 257 VAL A CA 1
ATOM 1870 C C . VAL A 1 241 ? 3.136 16.595 -9.481 1.00 77.15 257 VAL A C 1
ATOM 1871 O O . VAL A 1 241 ? 3.390 15.515 -10.017 1.00 71.65 257 VAL A O 1
ATOM 1875 N N . GLU A 1 242 ? 3.422 17.764 -10.045 1.00 73.69 258 GLU A N 1
ATOM 1876 C CA . GLU A 1 242 ? 4.077 17.836 -11.346 1.00 75.67 258 GLU A CA 1
ATOM 1877 C C . GLU A 1 242 ? 5.490 17.252 -11.303 1.00 75.92 258 GLU A C 1
ATOM 1878 O O . GLU A 1 242 ? 5.854 16.432 -12.145 1.00 75.47 258 GLU A O 1
ATOM 1884 N N . GLN A 1 243 ? 6.278 17.673 -10.317 1.00 67.81 259 GLN A N 1
ATOM 1885 C CA . GLN A 1 243 ? 7.664 17.228 -10.205 1.00 65.10 259 GLN A CA 1
ATOM 1886 C C . GLN A 1 243 ? 7.753 15.737 -9.889 1.00 63.47 259 GLN A C 1
ATOM 1887 O O . GLN A 1 243 ? 8.631 15.039 -10.399 1.00 64.67 259 GLN A O 1
ATOM 1893 N N . ASN A 1 244 ? 6.838 15.262 -9.048 1.00 62.86 260 ASN A N 1
ATOM 1894 C CA . ASN A 1 244 ? 6.661 13.830 -8.799 1.00 62.86 260 ASN A CA 1
ATOM 1895 C C . ASN A 1 244 ? 7.916 13.111 -8.277 1.00 59.24 260 ASN A C 1
ATOM 1896 O O . ASN A 1 244 ? 8.477 12.257 -8.960 1.00 58.77 260 ASN A O 1
ATOM 1901 N N . PRO A 1 245 ? 8.352 13.447 -7.054 1.00 57.36 261 PRO A N 1
ATOM 1902 C CA . PRO A 1 245 ? 9.549 12.800 -6.507 1.00 55.75 261 PRO A CA 1
ATOM 1903 C C . PRO A 1 245 ? 9.335 11.321 -6.200 1.00 54.84 261 PRO A C 1
ATOM 1904 O O . PRO A 1 245 ? 8.240 10.925 -5.802 1.00 53.82 261 PRO A O 1
ATOM 1908 N N . ASP A 1 246 ? 10.385 10.527 -6.392 1.00 44.86 262 ASP A N 1
ATOM 1909 C CA . ASP A 1 246 ? 10.422 9.134 -5.960 1.00 48.83 262 ASP A CA 1
ATOM 1910 C C . ASP A 1 246 ? 10.479 8.996 -4.444 1.00 50.45 262 ASP A C 1
ATOM 1911 O O . ASP A 1 246 ? 10.034 7.988 -3.894 1.00 48.61 262 ASP A O 1
ATOM 1916 N N . VAL A 1 247 ? 11.062 9.997 -3.785 1.00 46.80 263 VAL A N 1
ATOM 1917 C CA . VAL A 1 247 ? 11.254 9.980 -2.336 1.00 38.25 263 VAL A CA 1
ATOM 1918 C C . VAL A 1 247 ? 11.194 11.405 -1.771 1.00 44.49 263 VAL A C 1
ATOM 1919 O O . VAL A 1 247 ? 11.791 12.333 -2.323 1.00 44.72 263 VAL A O 1
ATOM 1923 N N . ILE A 1 248 ? 10.440 11.579 -0.690 1.00 40.88 264 ILE A N 1
ATOM 1924 C CA . ILE A 1 248 ? 10.344 12.868 -0.027 1.00 42.62 264 ILE A CA 1
ATOM 1925 C C . ILE A 1 248 ? 11.077 12.839 1.301 1.00 46.24 264 ILE A C 1
ATOM 1926 O O . ILE A 1 248 ? 10.892 11.929 2.107 1.00 51.11 264 ILE A O 1
ATOM 1931 N N . PHE A 1 249 ? 11.914 13.838 1.529 1.00 46.27 265 PHE A N 1
ATOM 1932 C CA . PHE A 1 249 ? 12.507 14.014 2.845 1.00 40.41 265 PHE A CA 1
ATOM 1933 C C . PHE A 1 249 ? 11.812 15.149 3.581 1.00 41.98 265 PHE A C 1
ATOM 1934 O O . PHE A 1 249 ? 11.770 16.286 3.103 1.00 46.00 265 PHE A O 1
ATOM 1942 N N . LEU A 1 250 ? 11.232 14.813 4.727 1.00 41.29 266 LEU A N 1
ATOM 1943 C CA . LEU A 1 250 ? 10.581 15.796 5.587 1.00 48.78 266 LEU A CA 1
ATOM 1944 C C . LEU A 1 250 ? 11.562 16.306 6.635 1.00 45.48 266 LEU A C 1
ATOM 1945 O O . LEU A 1 250 ? 11.892 15.600 7.593 1.00 44.57 266 LEU A O 1
ATOM 1950 N N . ILE A 1 251 ? 12.029 17.532 6.446 1.00 46.78 267 ILE A N 1
ATOM 1951 C CA . ILE A 1 251 ? 12.967 18.144 7.377 1.00 47.33 267 ILE A CA 1
ATOM 1952 C C . ILE A 1 251 ? 12.243 18.679 8.612 1.00 49.89 267 ILE A C 1
ATOM 1953 O O . ILE A 1 251 ? 11.247 19.392 8.498 1.00 52.97 267 ILE A O 1
ATOM 1958 N N . VAL A 1 252 ? 12.734 18.309 9.793 1.00 49.43 268 VAL A N 1
ATOM 1959 C CA . VAL A 1 252 ? 12.084 18.701 11.042 1.00 49.80 268 VAL A CA 1
ATOM 1960 C C . VAL A 1 252 ? 13.055 19.398 11.974 1.00 48.49 268 VAL A C 1
ATOM 1961 O O . VAL A 1 252 ? 14.130 18.867 12.266 1.00 47.74 268 VAL A O 1
ATOM 1965 N N . SER A 1 253 ? 12.668 20.576 12.452 1.00 56.52 269 SER A N 1
ATOM 1966 C CA . SER A 1 253 ? 13.500 21.336 13.373 1.00 58.12 269 SER A CA 1
ATOM 1967 C C . SER A 1 253 ? 13.357 20.823 14.799 1.00 60.28 269 SER A C 1
ATOM 1968 O O . SER A 1 253 ? 12.414 20.096 15.114 1.00 59.86 269 SER A O 1
ATOM 1971 N N . ASP A 1 254 ? 14.267 21.197 15.673 1.00 60.10 270 ASP A N 1
ATOM 1972 C CA . ASP A 1 254 ? 14.172 20.645 17.008 1.00 65.68 270 ASP A CA 1
ATOM 1973 C C . ASP A 1 254 ? 12.911 20.941 17.865 1.00 68.63 270 ASP A C 1
ATOM 1974 O O . ASP A 1 254 ? 12.376 20.010 18.405 1.00 65.27 270 ASP A O 1
ATOM 1979 N N . GLY A 1 255 ? 12.415 22.174 17.993 1.00 69.37 271 GLY A N 1
ATOM 1980 C CA . GLY A 1 255 ? 11.218 22.332 18.797 1.00 73.55 271 GLY A CA 1
ATOM 1981 C C . GLY A 1 255 ? 10.031 21.548 18.282 1.00 73.02 271 GLY A C 1
ATOM 1982 O O . GLY A 1 255 ? 9.126 21.203 19.044 1.00 75.91 271 GLY A O 1
ATOM 1983 N N . GLU A 1 256 ? 10.052 21.238 16.989 1.00 70.84 272 GLU A N 1
ATOM 1984 C CA . GLU A 1 256 ? 8.901 20.628 16.336 1.00 73.28 272 GLU A CA 1
ATOM 1985 C C . GLU A 1 256 ? 8.942 19.104 16.283 1.00 69.82 272 GLU A C 1
ATOM 1986 O O . GLU A 1 256 ? 8.155 18.485 15.572 1.00 65.56 272 GLU A O 1
ATOM 1992 N N . TYR A 1 257 ? 9.848 18.514 17.060 1.00 65.33 273 TYR A N 1
ATOM 1993 C CA . TYR A 1 257 ? 9.893 17.067 17.254 1.00 63.73 273 TYR A CA 1
ATOM 1994 C C . TYR A 1 257 ? 8.589 16.537 17.843 1.00 76.95 273 TYR A C 1
ATOM 1995 O O . TYR A 1 257 ? 8.121 15.459 17.467 1.00 77.97 273 TYR A O 1
ATOM 2004 N N . SER A 1 258 ? 8.007 17.301 18.767 1.00 77.81 274 SER A N 1
ATOM 2005 C CA . SER A 1 258 ? 6.771 16.901 19.437 1.00 83.20 274 SER A CA 1
ATOM 2006 C C . SER A 1 258 ? 5.570 16.846 18.486 1.00 83.19 274 SER A C 1
ATOM 2007 O O . SER A 1 258 ? 4.543 16.250 18.804 1.00 82.70 274 SER A O 1
ATOM 2010 N N . GLN A 1 259 ? 5.711 17.462 17.318 1.00 83.59 275 GLN A N 1
ATOM 2011 C CA . GLN A 1 259 ? 4.648 17.471 16.323 1.00 83.86 275 GLN A CA 1
ATOM 2012 C C . GLN A 1 259 ? 4.906 16.486 15.189 1.00 80.40 275 GLN A C 1
ATOM 2013 O O . GLN A 1 259 ? 4.199 16.503 14.186 1.00 78.38 275 GLN A O 1
ATOM 2019 N N . ALA A 1 260 ? 5.908 15.625 15.363 1.00 83.40 276 ALA A N 1
ATOM 2020 C CA . ALA A 1 260 ? 6.366 14.714 14.305 1.00 78.28 276 ALA A CA 1
ATOM 2021 C C . ALA A 1 260 ? 5.257 13.889 13.643 1.00 75.61 276 ALA A C 1
ATOM 2022 O O . ALA A 1 260 ? 5.113 13.899 12.419 1.00 69.29 276 ALA A O 1
ATOM 2024 N N . ASP A 1 261 ? 4.481 13.179 14.454 1.00 80.99 277 ASP A N 1
ATOM 2025 C CA . ASP A 1 261 ? 3.425 12.316 13.935 1.00 85.04 277 ASP A CA 1
ATOM 2026 C C . ASP A 1 261 ? 2.345 13.122 13.217 1.00 83.24 277 ASP A C 1
ATOM 2027 O O . ASP A 1 261 ? 1.807 12.687 12.197 1.00 83.84 277 ASP A O 1
ATOM 2032 N N . VAL A 1 262 ? 2.043 14.301 13.753 1.00 79.50 278 VAL A N 1
ATOM 2033 C CA . VAL A 1 262 ? 1.069 15.200 13.145 1.00 77.31 278 VAL A CA 1
ATOM 2034 C C . VAL A 1 262 ? 1.575 15.744 11.811 1.00 74.61 278 VAL A C 1
ATOM 2035 O O . VAL A 1 262 ? 0.807 15.882 10.859 1.00 73.71 278 VAL A O 1
ATOM 2039 N N . ILE A 1 263 ? 2.869 16.044 11.740 1.00 74.45 279 ILE A N 1
ATOM 2040 C CA . ILE A 1 263 ? 3.477 16.485 10.489 1.00 68.79 279 ILE A CA 1
ATOM 2041 C C . ILE A 1 263 ? 3.374 15.395 9.426 1.00 67.26 279 ILE A C 1
ATOM 2042 O O . ILE A 1 263 ? 2.924 15.646 8.305 1.00 63.75 279 ILE A O 1
ATOM 2055 N N . ASN A 1 265 ? 1.484 12.731 9.290 1.00 71.77 281 ASN A N 1
ATOM 2056 C CA . ASN A 1 265 ? 0.108 12.425 8.944 1.00 73.59 281 ASN A CA 1
ATOM 2057 C C . ASN A 1 265 ? -0.507 13.476 8.024 1.00 73.95 281 ASN A C 1
ATOM 2058 O O . ASN A 1 265 ? -1.294 13.145 7.136 1.00 77.66 281 ASN A O 1
ATOM 2063 N N . TYR A 1 266 ? -0.141 14.738 8.232 1.00 69.08 282 TYR A N 1
ATOM 2064 C CA . TYR A 1 266 ? -0.597 15.816 7.358 1.00 73.37 282 TYR A CA 1
ATOM 2065 C C . TYR A 1 266 ? -0.105 15.612 5.923 1.00 67.88 282 TYR A C 1
ATOM 2066 O O . TYR A 1 266 ? -0.841 15.843 4.963 1.00 69.06 282 TYR A O 1
ATOM 2075 N N . VAL A 1 267 ? 1.140 15.173 5.784 1.00 52.27 283 VAL A N 1
ATOM 2076 C CA . VAL A 1 267 ? 1.733 14.967 4.468 1.00 57.11 283 VAL A CA 1
ATOM 2077 C C . VAL A 1 267 ? 1.123 13.748 3.773 1.00 67.95 283 VAL A C 1
ATOM 2078 O O . VAL A 1 267 ? 0.700 13.825 2.617 1.00 70.66 283 VAL A O 1
ATOM 2082 N N . LEU A 1 268 ? 1.067 12.632 4.493 1.00 71.89 284 LEU A N 1
ATOM 2083 C CA . LEU A 1 268 ? 0.562 11.375 3.948 1.00 75.54 284 LEU A CA 1
ATOM 2084 C C . LEU A 1 268 ? -0.920 11.448 3.609 1.00 85.73 284 LEU A C 1
ATOM 2085 O O . LEU A 1 268 ? -1.299 11.320 2.447 1.00 87.47 284 LEU A O 1
ATOM 2090 N N . THR A 1 269 ? -1.752 11.650 4.627 1.00 91.29 285 THR A N 1
ATOM 2091 C CA . THR A 1 269 ? -3.196 11.734 4.433 1.00 93.98 285 THR A CA 1
ATOM 2092 C C . THR A 1 269 ? -3.567 13.043 3.752 1.00 100.64 285 THR A C 1
ATOM 2093 O O . THR A 1 269 ? -4.070 13.970 4.388 1.00 104.01 285 THR A O 1
ATOM 2097 N N . GLN A 1 270 ? -3.303 13.114 2.455 1.00 104.08 286 GLN A N 1
ATOM 2098 C CA . GLN A 1 270 ? -3.624 14.295 1.676 1.00 105.51 286 GLN A CA 1
ATOM 2099 C C . GLN A 1 270 ? -4.581 13.903 0.563 1.00 111.56 286 GLN A C 1
ATOM 2100 O O . GLN A 1 270 ? -5.147 12.811 0.581 1.00 115.38 286 GLN A O 1
ATOM 2106 N N . SER A 1 271 ? -4.769 14.795 -0.401 1.00 112.67 287 SER A N 1
ATOM 2107 C CA . SER A 1 271 ? -5.633 14.506 -1.536 1.00 112.44 287 SER A CA 1
ATOM 2108 C C . SER A 1 271 ? -4.850 14.638 -2.831 1.00 110.42 287 SER A C 1
ATOM 2109 O O . SER A 1 271 ? -4.708 13.671 -3.583 1.00 111.87 287 SER A O 1
ATOM 2112 N N . GLY A 1 272 ? -4.334 15.837 -3.081 1.00 105.53 288 GLY A N 1
ATOM 2113 C CA . GLY A 1 272 ? -3.544 16.092 -4.270 1.00 102.04 288 GLY A CA 1
ATOM 2114 C C . GLY A 1 272 ? -2.274 15.266 -4.297 1.00 93.98 288 GLY A C 1
ATOM 2115 O O . GLY A 1 272 ? -1.790 14.884 -5.362 1.00 96.06 288 GLY A O 1
ATOM 2116 N N . LEU A 1 273 ? -1.745 14.969 -3.115 1.00 86.27 289 LEU A N 1
ATOM 2117 C CA . LEU A 1 273 ? -0.458 14.295 -3.009 1.00 80.76 289 LEU A CA 1
ATOM 2118 C C . LEU A 1 273 ? -0.527 12.778 -3.199 1.00 82.37 289 LEU A C 1
ATOM 2119 O O . LEU A 1 273 ? 0.490 12.140 -3.465 1.00 81.08 289 LEU A O 1
ATOM 2124 N N . GLN A 1 274 ? -1.722 12.210 -3.074 1.00 82.70 290 GLN A N 1
ATOM 2125 C CA . GLN A 1 274 ? -1.886 10.757 -3.105 1.00 81.14 290 GLN A CA 1
ATOM 2126 C C . GLN A 1 274 ? -1.334 10.083 -4.361 1.00 74.77 290 GLN A C 1
ATOM 2127 O O . GLN A 1 274 ? -0.885 8.937 -4.303 1.00 65.92 290 GLN A O 1
ATOM 2133 N N . GLY A 1 275 ? -1.367 10.793 -5.486 1.00 75.83 291 GLY A N 1
ATOM 2134 C CA . GLY A 1 275 ? -0.870 10.258 -6.742 1.00 66.57 291 GLY A CA 1
ATOM 2135 C C . GLY A 1 275 ? 0.647 10.232 -6.860 1.00 67.88 291 GLY A C 1
ATOM 2136 O O . GLY A 1 275 ? 1.199 9.501 -7.678 1.00 71.70 291 GLY A O 1
ATOM 2137 N N . VAL A 1 276 ? 1.325 11.026 -6.038 1.00 59.19 292 VAL A N 1
ATOM 2138 C CA . VAL A 1 276 ? 2.776 11.138 -6.112 1.00 59.37 292 VAL A CA 1
ATOM 2139 C C . VAL A 1 276 ? 3.469 9.813 -5.766 1.00 59.76 292 VAL A C 1
ATOM 2140 O O . VAL A 1 276 ? 3.092 9.137 -4.809 1.00 59.63 292 VAL A O 1
ATOM 2144 N N . ASN A 1 277 ? 4.474 9.451 -6.560 1.00 59.18 293 ASN A N 1
ATOM 2145 C CA . ASN A 1 277 ? 5.193 8.189 -6.395 1.00 57.75 293 ASN A CA 1
ATOM 2146 C C . ASN A 1 277 ? 5.697 7.933 -4.984 1.00 56.54 293 ASN A C 1
ATOM 2147 O O . ASN A 1 277 ? 5.540 6.832 -4.457 1.00 57.58 293 ASN A O 1
ATOM 2152 N N . ALA A 1 278 ? 6.305 8.952 -4.383 1.00 53.81 294 ALA A N 1
ATOM 2153 C CA . ALA A 1 278 ? 6.843 8.842 -3.028 1.00 53.15 294 ALA A CA 1
ATOM 2154 C C . ALA A 1 278 ? 5.767 8.426 -2.026 1.00 54.76 294 ALA A C 1
ATOM 2155 O O . ALA A 1 278 ? 6.030 7.646 -1.107 1.00 49.37 294 ALA A O 1
ATOM 2157 N N . LEU A 1 279 ? 4.557 8.948 -2.211 1.00 55.39 295 LEU A N 1
ATOM 2158 C CA . LEU A 1 279 ? 3.422 8.569 -1.372 1.00 59.95 295 LEU A CA 1
ATOM 2159 C C . LEU A 1 279 ? 2.913 7.155 -1.669 1.00 58.05 295 LEU A C 1
ATOM 2160 O O . LEU A 1 279 ? 2.703 6.367 -0.750 1.00 61.69 295 LEU A O 1
ATOM 2165 N N . ARG A 1 280 ? 2.724 6.840 -2.948 1.00 56.99 296 ARG A N 1
ATOM 2166 C CA . ARG A 1 280 ? 2.266 5.513 -3.362 1.00 60.74 296 ARG A CA 1
ATOM 2167 C C . ARG A 1 280 ? 3.167 4.410 -2.824 1.00 61.36 296 ARG A C 1
ATOM 2168 O O . ARG A 1 280 ? 2.695 3.347 -2.423 1.00 62.16 296 ARG A O 1
ATOM 2176 N N . ASN A 1 281 ? 4.468 4.680 -2.816 1.00 59.81 297 ASN A N 1
ATOM 2177 C CA . ASN A 1 281 ? 5.463 3.682 -2.455 1.00 55.35 297 ASN A CA 1
ATOM 2178 C C . ASN A 1 281 ? 6.022 3.873 -1.055 1.00 55.40 297 ASN A C 1
ATOM 2179 O O . ASN A 1 281 ? 7.015 3.248 -0.688 1.00 60.56 297 ASN A O 1
ATOM 2184 N N . LYS A 1 282 ? 5.373 4.742 -0.285 1.00 58.29 298 LYS A N 1
ATOM 2185 C CA . LYS A 1 282 ? 5.701 4.946 1.121 1.00 52.77 298 LYS A CA 1
ATOM 2186 C C . LYS A 1 282 ? 7.161 5.329 1.321 1.00 50.41 298 LYS A C 1
ATOM 2187 O O . LYS A 1 282 ? 7.835 4.820 2.212 1.00 47.86 298 LYS A O 1
ATOM 2193 N N . ARG A 1 283 ? 7.641 6.238 0.481 1.00 50.75 299 ARG A N 1
ATOM 2194 C CA . ARG A 1 283 ? 9.011 6.716 0.586 1.00 46.47 299 ARG A CA 1
ATOM 2195 C C . ARG A 1 283 ? 9.024 8.173 1.045 1.00 46.02 299 ARG A C 1
ATOM 2196 O O . ARG A 1 283 ? 9.416 9.084 0.318 1.00 48.15 299 ARG A O 1
ATOM 2204 N N . VAL A 1 284 ? 8.555 8.375 2.270 1.00 47.89 300 VAL A N 1
ATOM 2205 C CA . VAL A 1 284 ? 8.529 9.686 2.890 1.00 41.19 300 VAL A CA 1
ATOM 2206 C C . VAL A 1 284 ? 9.191 9.522 4.244 1.00 45.12 300 VAL A C 1
ATOM 2207 O O . VAL A 1 284 ? 8.691 8.794 5.104 1.00 53.89 300 VAL A O 1
ATOM 2211 N N . HIS A 1 285 ? 10.331 10.178 4.430 1.00 37.86 301 HIS A N 1
ATOM 2212 C CA . HIS A 1 285 ? 11.122 9.958 5.632 1.00 36.30 301 HIS A CA 1
ATOM 2213 C C . HIS A 1 285 ? 11.471 11.253 6.348 1.00 40.33 301 HIS A C 1
ATOM 2214 O O . HIS A 1 285 ? 11.665 12.295 5.714 1.00 41.90 301 HIS A O 1
ATOM 2221 N N . PHE A 1 286 ? 11.561 11.167 7.673 1.00 39.62 302 PHE A N 1
ATOM 2222 C CA . PHE A 1 286 ? 11.985 12.290 8.497 1.00 43.82 302 PHE A CA 1
ATOM 2223 C C . PHE A 1 286 ? 13.480 12.541 8.334 1.00 44.43 302 PHE A C 1
ATOM 2224 O O . PHE A 1 286 ? 14.270 11.603 8.253 1.00 42.65 302 PHE A O 1
ATOM 2232 N N . LEU A 1 287 ? 13.860 13.813 8.288 1.00 42.10 303 LEU A N 1
ATOM 2233 C CA . LEU A 1 287 ? 15.262 14.200 8.214 1.00 40.31 303 LEU A CA 1
ATOM 2234 C C . LEU A 1 287 ? 15.493 15.357 9.188 1.00 44.12 303 LEU A C 1
ATOM 2235 O O . LEU A 1 287 ? 15.000 16.466 8.974 1.00 38.14 303 LEU A O 1
ATOM 2240 N N . PRO A 1 288 ? 16.221 15.096 10.284 1.00 40.13 304 PRO A N 1
ATOM 2241 C CA . PRO A 1 288 ? 16.410 16.142 11.296 1.00 39.58 304 PRO A CA 1
ATOM 2242 C C . PRO A 1 288 ? 17.201 17.333 10.761 1.00 42.12 304 PRO A C 1
ATOM 2243 O O . PRO A 1 288 ? 18.246 17.160 10.126 1.00 39.76 304 PRO A O 1
ATOM 2247 N N . LEU A 1 289 ? 16.670 18.530 11.006 1.00 42.67 305 LEU A N 1
ATOM 2248 C CA . LEU A 1 289 ? 17.315 19.779 10.631 1.00 42.21 305 LEU A CA 1
ATOM 2249 C C . LEU A 1 289 ? 18.731 19.854 11.195 1.00 42.24 305 LEU A C 1
ATOM 2250 O O . LEU A 1 289 ? 19.659 20.304 10.515 1.00 40.79 305 LEU A O 1
ATOM 2255 N N . LEU A 1 290 ? 18.902 19.386 12.429 1.00 33.33 306 LEU A N 1
ATOM 2256 C CA . LEU A 1 290 ? 20.216 19.423 13.078 1.00 35.45 306 LEU A CA 1
ATOM 2257 C C . LEU A 1 290 ? 21.273 18.604 12.325 1.00 36.33 306 LEU A C 1
ATOM 2258 O O . LEU A 1 290 ? 22.464 18.709 12.608 1.00 34.32 306 LEU A O 1
ATOM 2263 N N . ALA A 1 291 ? 20.833 17.785 11.373 1.00 33.26 307 ALA A N 1
ATOM 2264 C CA . ALA A 1 291 ? 21.750 16.979 10.575 1.00 35.32 307 ALA A CA 1
ATOM 2265 C C . ALA A 1 291 ? 21.993 17.573 9.193 1.00 33.66 307 ALA A C 1
ATOM 2266 O O . ALA A 1 291 ? 22.864 17.107 8.467 1.00 31.39 307 ALA A O 1
ATOM 2268 N N . VAL A 1 292 ? 21.226 18.594 8.819 1.00 33.59 308 VAL A N 1
ATOM 2269 C CA . VAL A 1 292 ? 21.341 19.147 7.468 1.00 33.32 308 VAL A CA 1
ATOM 2270 C C . VAL A 1 292 ? 21.453 20.666 7.432 1.00 37.17 308 VAL A C 1
ATOM 2271 O O . VAL A 1 292 ? 21.422 21.273 6.362 1.00 40.99 308 VAL A O 1
ATOM 2275 N N . TYR A 1 293 ? 21.581 21.285 8.596 1.00 35.89 309 TYR A N 1
ATOM 2276 C CA . TYR A 1 293 ? 21.801 22.722 8.642 1.00 39.36 309 TYR A CA 1
ATOM 2277 C C . TYR A 1 293 ? 22.930 23.008 9.638 1.00 36.85 309 TYR A C 1
ATOM 2278 O O . TYR A 1 293 ? 22.751 22.821 10.840 1.00 37.72 309 TYR A O 1
ATOM 2287 N N . SER A 1 294 ? 24.084 23.447 9.124 1.00 38.45 310 SER A N 1
ATOM 2288 C CA . SER A 1 294 ? 25.333 23.555 9.900 1.00 35.17 310 SER A CA 1
ATOM 2289 C C . SER A 1 294 ? 25.525 22.426 10.906 1.00 34.75 310 SER A C 1
ATOM 2290 O O . SER A 1 294 ? 25.667 22.685 12.086 1.00 29.42 310 SER A O 1
ATOM 2293 N N . PRO A 1 295 ? 25.520 21.173 10.447 1.00 32.90 311 PRO A N 1
ATOM 2294 C CA . PRO A 1 295 ? 25.430 20.060 11.404 1.00 33.06 311 PRO A CA 1
ATOM 2295 C C . PRO A 1 295 ? 26.750 19.674 12.052 1.00 29.65 311 PRO A C 1
ATOM 2296 O O . PRO A 1 295 ? 26.732 18.991 13.077 1.00 31.80 311 PRO A O 1
ATOM 2300 N N . GLY A 1 296 ? 27.873 20.092 11.477 1.00 30.67 312 GLY A N 1
ATOM 2301 C CA . GLY A 1 296 ? 29.159 19.607 11.944 1.00 31.16 312 GLY A CA 1
ATOM 2302 C C . GLY A 1 296 ? 29.183 18.087 11.857 1.00 33.67 312 GLY A C 1
ATOM 2303 O O . GLY A 1 296 ? 28.734 17.510 10.870 1.00 32.31 312 GLY A O 1
ATOM 2304 N N . ILE A 1 297 ? 29.669 17.437 12.908 1.00 34.88 313 ILE A N 1
ATOM 2305 C CA . ILE A 1 297 ? 29.767 15.976 12.937 1.00 36.19 313 ILE A CA 1
ATOM 2306 C C . ILE A 1 297 ? 28.445 15.243 12.645 1.00 34.99 313 ILE A C 1
ATOM 2307 O O . ILE A 1 297 ? 28.466 14.106 12.183 1.00 31.89 313 ILE A O 1
ATOM 2312 N N . ARG A 1 298 ? 27.304 15.898 12.881 1.00 32.32 314 ARG A N 1
ATOM 2313 C CA . ARG A 1 298 ? 25.999 15.251 12.686 1.00 31.31 314 ARG A CA 1
ATOM 2314 C C . ARG A 1 298 ? 25.614 15.110 11.203 1.00 33.06 314 ARG A C 1
ATOM 2315 O O . ARG A 1 298 ? 24.556 14.562 10.861 1.00 30.18 314 ARG A O 1
ATOM 2323 N N . LEU A 1 299 ? 26.475 15.604 10.325 1.00 30.36 315 LEU A N 1
ATOM 2324 C CA . LEU A 1 299 ? 26.333 15.352 8.894 1.00 32.09 315 LEU A CA 1
ATOM 2325 C C . LEU A 1 299 ? 26.272 13.839 8.597 1.00 38.07 315 LEU A C 1
ATOM 2326 O O . LEU A 1 299 ? 25.663 13.413 7.617 1.00 37.42 315 LEU A O 1
ATOM 2331 N N . LEU A 1 300 ? 26.902 13.035 9.451 1.00 38.23 316 LEU A N 1
ATOM 2332 C CA . LEU A 1 300 ? 26.849 11.583 9.308 1.00 39.51 316 LEU A CA 1
ATOM 2333 C C . LEU A 1 300 ? 25.416 11.047 9.351 1.00 40.38 316 LEU A C 1
ATOM 2334 O O . LEU A 1 300 ? 25.067 10.137 8.595 1.00 40.98 316 LEU A O 1
ATOM 2339 N N . ASP A 1 301 ? 24.593 11.614 10.232 1.00 37.33 317 ASP A N 1
ATOM 2340 C CA . ASP A 1 301 ? 23.193 11.200 10.360 1.00 35.85 317 ASP A CA 1
ATOM 2341 C C . ASP A 1 301 ? 22.411 11.461 9.067 1.00 35.91 317 ASP A C 1
ATOM 2342 O O . ASP A 1 301 ? 21.620 10.621 8.623 1.00 34.82 317 ASP A O 1
ATOM 2347 N N . SER A 1 302 ? 22.620 12.632 8.471 1.00 29.38 318 SER A N 1
ATOM 2348 C CA . SER A 1 302 ? 21.905 12.973 7.246 1.00 36.20 318 SER A CA 1
ATOM 2349 C C . SER A 1 302 ? 22.382 12.169 6.040 1.00 37.15 318 SER A C 1
ATOM 2350 O O . SER A 1 302 ? 21.563 11.758 5.217 1.00 39.32 318 SER A O 1
ATOM 2353 N N . ILE A 1 303 ? 23.692 11.943 5.941 1.00 34.59 319 ILE A N 1
ATOM 2354 C CA . ILE A 1 303 ? 24.235 11.064 4.904 1.00 37.66 319 ILE A CA 1
ATOM 2355 C C . ILE A 1 303 ? 23.542 9.702 4.936 1.00 36.87 319 ILE A C 1
ATOM 2356 O O . ILE A 1 303 ? 23.097 9.194 3.908 1.00 40.90 319 ILE A O 1
ATOM 2361 N N . ASP A 1 304 ? 23.439 9.124 6.127 1.00 34.27 320 ASP A N 1
ATOM 2362 C CA . ASP A 1 304 ? 22.784 7.829 6.307 1.00 33.26 320 ASP A CA 1
ATOM 2363 C C . ASP A 1 304 ? 21.303 7.835 5.940 1.00 38.36 320 ASP A C 1
ATOM 2364 O O . ASP A 1 304 ? 20.827 6.941 5.236 1.00 34.73 320 ASP A O 1
ATOM 2369 N N . ILE A 1 305 ? 20.576 8.840 6.414 1.00 29.66 321 ILE A N 1
ATOM 2370 C CA . ILE A 1 305 ? 19.151 8.929 6.124 1.00 34.93 321 ILE A CA 1
ATOM 2371 C C . ILE A 1 305 ? 18.900 9.149 4.634 1.00 36.92 321 ILE A C 1
ATOM 2372 O O . ILE A 1 305 ? 18.059 8.479 4.028 1.00 37.66 321 ILE A O 1
ATOM 2377 N N . VAL A 1 306 ? 19.647 10.068 4.035 1.00 31.12 322 VAL A N 1
ATOM 2378 C CA . VAL A 1 306 ? 19.448 10.372 2.629 1.00 29.96 322 VAL A CA 1
ATOM 2379 C C . VAL A 1 306 ? 19.881 9.217 1.710 1.00 33.35 322 VAL A C 1
ATOM 2380 O O . VAL A 1 306 ? 19.142 8.834 0.800 1.00 33.32 322 VAL A O 1
ATOM 2384 N N . SER A 1 307 ? 21.050 8.635 1.965 1.00 30.57 323 SER A N 1
ATOM 2385 C CA . SER A 1 307 ? 21.513 7.525 1.136 1.00 36.40 323 SER A CA 1
ATOM 2386 C C . SER A 1 307 ? 20.582 6.317 1.280 1.00 38.52 323 SER A C 1
ATOM 2387 O O . SER A 1 307 ? 20.270 5.657 0.295 1.00 37.79 323 SER A O 1
ATOM 2390 N N . HIS A 1 308 ? 20.128 6.045 2.502 1.00 36.49 324 HIS A N 1
ATOM 2391 C CA . HIS A 1 308 ? 19.243 4.913 2.741 1.00 38.08 324 HIS A CA 1
ATOM 2392 C C . HIS A 1 308 ? 17.863 5.140 2.124 1.00 38.79 324 HIS A C 1
ATOM 2393 O O . HIS A 1 308 ? 17.267 4.210 1.593 1.00 34.85 324 HIS A O 1
ATOM 2400 N N . GLY A 1 309 ? 17.374 6.379 2.172 1.00 30.55 325 GLY A N 1
ATOM 2401 C CA . GLY A 1 309 ? 16.116 6.727 1.531 1.00 27.22 325 GLY A CA 1
ATOM 2402 C C . GLY A 1 309 ? 16.188 6.795 0.009 1.00 38.81 325 GLY A C 1
ATOM 2403 O O . GLY A 1 309 ? 15.224 6.457 -0.689 1.00 38.98 325 GLY A O 1
ATOM 2404 N N . LEU A 1 310 ? 17.326 7.240 -0.520 1.00 32.44 326 LEU A N 1
ATOM 2405 C CA . LEU A 1 310 ? 17.485 7.346 -1.968 1.00 30.61 326 LEU A CA 1
ATOM 2406 C C . LEU A 1 310 ? 17.628 5.968 -2.590 1.00 30.88 326 LEU A C 1
ATOM 2407 O O . LEU A 1 310 ? 17.069 5.699 -3.652 1.00 40.83 326 LEU A O 1
ATOM 2412 N N . TYR A 1 311 ? 18.360 5.086 -1.913 1.00 31.23 327 TYR A N 1
ATOM 2413 C CA . TYR A 1 311 ? 18.681 3.781 -2.489 1.00 37.18 327 TYR A CA 1
ATOM 2414 C C . TYR A 1 311 ? 18.285 2.577 -1.622 1.00 41.67 327 TYR A C 1
ATOM 2415 O O . TYR A 1 311 ? 19.152 1.860 -1.130 1.00 44.80 327 TYR A O 1
ATOM 2424 N N . PRO A 1 312 ? 16.969 2.337 -1.461 1.00 44.84 328 PRO A N 1
ATOM 2425 C CA . PRO A 1 312 ? 16.430 1.281 -0.588 1.00 43.48 328 PRO A CA 1
ATOM 2426 C C . PRO A 1 312 ? 16.922 -0.117 -0.958 1.00 45.98 328 PRO A C 1
ATOM 2427 O O . PRO A 1 312 ? 16.985 -0.996 -0.097 1.00 51.85 328 PRO A O 1
ATOM 2431 N N . ASN A 1 313 ? 17.259 -0.329 -2.223 1.00 40.70 329 ASN A N 1
ATOM 2432 C CA . ASN A 1 313 ? 17.758 -1.633 -2.643 1.00 48.25 329 ASN A CA 1
ATOM 2433 C C . ASN A 1 313 ? 19.189 -1.887 -2.197 1.00 44.55 329 ASN A C 1
ATOM 2434 O O . ASN A 1 313 ? 19.571 -3.026 -1.940 1.00 47.32 329 ASN A O 1
ATOM 2439 N N . LEU A 1 314 ? 19.981 -0.826 -2.117 1.00 41.87 330 LEU A N 1
ATOM 2440 C CA . LEU A 1 314 ? 21.351 -0.940 -1.633 1.00 44.23 330 LEU A CA 1
ATOM 2441 C C . LEU A 1 314 ? 21.362 -1.072 -0.111 1.00 44.72 330 LEU A C 1
ATOM 2442 O O . LEU A 1 314 ? 22.216 -1.751 0.455 1.00 45.89 330 LEU A O 1
ATOM 2447 N N . TYR A 1 315 ? 20.407 -0.418 0.545 1.00 37.27 331 TYR A N 1
ATOM 2448 C CA . TYR A 1 315 ? 20.318 -0.450 2.002 1.00 44.44 331 TYR A CA 1
ATOM 2449 C C . TYR A 1 315 ? 18.993 -1.052 2.482 1.00 47.73 331 TYR A C 1
ATOM 2450 O O . TYR A 1 315 ? 18.117 -0.325 2.964 1.00 45.04 331 TYR A O 1
ATOM 2459 N N . PRO A 1 316 ? 18.845 -2.385 2.348 1.00 49.43 332 PRO A N 1
ATOM 2460 C CA . PRO A 1 316 ? 17.584 -3.075 2.653 1.00 54.03 332 PRO A CA 1
ATOM 2461 C C . PRO A 1 316 ? 17.182 -2.967 4.122 1.00 58.29 332 PRO A C 1
ATOM 2462 O O . PRO A 1 316 ? 16.007 -3.137 4.436 1.00 66.13 332 PRO A O 1
ATOM 2466 N N . GLU A 1 317 ? 18.135 -2.688 4.984 1.00 56.91 333 GLU A N 1
ATOM 2467 C CA . GLU A 1 317 ? 17.930 -2.554 6.400 1.00 53.26 333 GLU A CA 1
ATOM 2468 C C . GLU A 1 317 ? 17.003 -1.422 6.809 1.00 49.24 333 GLU A C 1
ATOM 2469 O O . GLU A 1 317 ? 16.543 -1.378 7.902 1.00 52.54 333 GLU A O 1
ATOM 2475 N N . GLY A 1 318 ? 16.754 -0.492 5.919 1.00 50.05 334 GLY A N 1
ATOM 2476 C CA . GLY A 1 318 ? 15.794 0.574 6.146 1.00 39.99 334 GLY A CA 1
ATOM 2477 C C . GLY A 1 318 ? 16.402 1.908 6.527 1.00 41.79 334 GLY A C 1
ATOM 2478 O O . GLY A 1 318 ? 17.590 2.009 6.835 1.00 46.50 334 GLY A O 1
ATOM 2479 N N . VAL A 1 319 ? 15.563 2.937 6.507 1.00 43.86 335 VAL A N 1
ATOM 2480 C CA . VAL A 1 319 ? 15.977 4.298 6.807 1.00 45.56 335 VAL A CA 1
ATOM 2481 C C . VAL A 1 319 ? 15.903 4.556 8.310 1.00 53.11 335 VAL A C 1
ATOM 2482 O O . VAL A 1 319 ? 14.873 4.302 8.936 1.00 53.20 335 VAL A O 1
ATOM 2486 N N . PRO A 1 320 ? 16.998 5.065 8.894 1.00 55.86 336 PRO A N 1
ATOM 2487 C CA . PRO A 1 320 ? 17.068 5.314 10.345 1.00 52.25 336 PRO A CA 1
ATOM 2488 C C . PRO A 1 320 ? 16.039 6.346 10.833 1.00 52.49 336 PRO A C 1
ATOM 2489 O O . PRO A 1 320 ? 15.761 7.313 10.122 1.00 46.82 336 PRO A O 1
ATOM 2493 N N . ASP A 1 321 ? 15.490 6.128 12.029 1.00 58.27 337 ASP A N 1
ATOM 2494 C CA . ASP A 1 321 ? 14.540 7.050 12.659 1.00 70.73 337 ASP A CA 1
ATOM 2495 C C . ASP A 1 321 ? 15.249 7.915 13.685 1.00 76.27 337 ASP A C 1
ATOM 2496 O O . ASP A 1 321 ? 16.121 7.433 14.401 1.00 85.07 337 ASP A O 1
ATOM 2501 N N . LEU A 1 322 ? 14.869 9.184 13.775 1.00 80.38 338 LEU A N 1
ATOM 2502 C CA . LEU A 1 322 ? 15.359 10.040 14.858 1.00 81.74 338 LEU A CA 1
ATOM 2503 C C . LEU A 1 322 ? 14.186 10.724 15.565 1.00 79.79 338 LEU A C 1
ATOM 2504 O O . LEU A 1 322 ? 13.476 11.522 14.958 1.00 74.48 338 LEU A O 1
ATOM 2509 N N . ILE A 1 323 ? 14.014 10.400 16.850 1.00 93.72 339 ILE A N 1
ATOM 2510 C CA . ILE A 1 323 ? 12.779 10.653 17.620 1.00 96.06 339 ILE A CA 1
ATOM 2511 C C . ILE A 1 323 ? 11.508 10.732 16.775 1.00 100.38 339 ILE A C 1
ATOM 2512 O O . ILE A 1 323 ? 10.674 9.827 16.810 1.00 105.96 339 ILE A O 1
#

Radius of gyration: 20.57 Å; Cα contacts (8 Å, |Δi|>4): 536; chains: 1; bounding box: 60×46×55 Å

Foldseek 3Di:
DADPVDWDDKAFDVPWDKDWAALAVVHIDIDIHGTQWGEEAEPQQGQQLCLLLVNLNSYQEYNDPDLLQHDPVSSVSVVNHNHYDCVCLDCVNVVQTQEYEEASVSDPPVVHHQVVVVVNNHGYHHQPLRNDLVAQRECLLVVSCRNCSSRVSVNSVVLSVVCVLLVVLCVVCVVDDAFEEFEFEDDPPWTQGDDCSFHLNRLCVSSVHNYDDPPDRTDDVNCLVSQGLAYEYEDEPVCPVCVVVVVSQQPDDSCCPRNNNVVVRYYYDYPCCGRSNNSSVVLSNQQSSCSRCCPVVVVGHDDRD